Protein AF-A0ABD2NGK0-F1 (afdb_monomer)

Nearest PDB structures (foldseek):
  8rb3-assembly1_A  TM=6.005E-01  e=1.466E-02  Mus musculus
  8uyo-assembly1_1  TM=5.549E-01  e=2.390E-01  Homo sapiens
  8waf-assembly1_A  TM=2.218E-01  e=5.676E+00  Arabidopsis thaliana

pLDDT: mean 81.44, std 18.36, range [30.2, 97.38]

Foldseek 3Di:
DDDDDDPPPDDPPVVVQQVVVVVVLVPDDDPLNVQCVVQVDDHPVSSVVSCCCVPNDPDDLVVLLVCLLPQAADPPGDLVRSLVVSVVSLVSSLVVCVPPPPDPVVSVVVNQVSQVSNCVSSLCRYDPPLNVVCVPPDDPGSVRSVVVVVVVVVVVVVVVVVVVVVVVVVVVVVPPPDPPDPDPPDDDDDDPDDDDD

Sequence (197 aa):
MALILNRSRGTVEGTESKLLLEQVKSKLIGEARDVLINSRCSRWGEIKDVLTNTFGDPRSGEILLHDLTTCYQRHNESYEQNHENIKQKLQVLLEHISIREAYQDIKISKENNYTNLALYAYKSGLLEPYCSHLLNIHFDTLESALMECRKFNNERAHISFMNFLRGQSESTNVKREVIPKPQQLHFRPTPPWRMNN

Structure (mmCIF, N/CA/C/O backbone):
data_AF-A0ABD2NGK0-F1
#
_entry.id   AF-A0ABD2NGK0-F1
#
loop_
_atom_site.group_PDB
_atom_site.id
_atom_site.type_symbol
_atom_site.label_atom_id
_atom_site.label_alt_id
_atom_site.label_comp_id
_atom_site.label_asym_id
_atom_site.label_entity_id
_atom_site.label_seq_id
_atom_site.pdbx_PDB_ins_code
_atom_site.Cartn_x
_atom_site.Cartn_y
_atom_site.Cartn_z
_atom_site.occupancy
_atom_site.B_iso_or_equiv
_atom_site.auth_seq_id
_atom_site.auth_comp_id
_atom_site.auth_asym_id
_atom_site.auth_atom_id
_atom_site.pdbx_PDB_model_num
ATOM 1 N N . MET A 1 1 ? -30.538 42.094 55.611 1.00 43.50 1 MET A N 1
ATOM 2 C CA . MET A 1 1 ? -30.269 42.357 54.183 1.00 43.50 1 MET A CA 1
ATOM 3 C C . MET A 1 1 ? -28.777 42.210 53.925 1.00 43.50 1 MET A C 1
ATOM 5 O O . MET A 1 1 ? -28.024 43.036 54.416 1.00 43.50 1 MET A O 1
ATOM 9 N N . ALA A 1 2 ? -28.372 41.160 53.208 1.00 30.20 2 ALA A N 1
ATOM 10 C CA . ALA A 1 2 ? -27.119 41.047 52.453 1.00 30.20 2 ALA A CA 1
ATOM 11 C C . ALA A 1 2 ? -27.229 39.812 51.533 1.00 30.20 2 ALA A C 1
ATOM 13 O O . ALA A 1 2 ? -27.757 38.781 51.942 1.00 30.20 2 ALA A O 1
ATOM 14 N N . LEU A 1 3 ? -26.803 39.984 50.283 1.00 40.78 3 LEU A N 1
ATOM 15 C CA . LEU A 1 3 ? -26.867 39.071 49.135 1.00 40.78 3 LEU A CA 1
ATOM 16 C C . LEU A 1 3 ? -25.965 37.838 49.283 1.00 40.78 3 LEU A C 1
ATOM 18 O O . LEU A 1 3 ? -24.832 38.020 49.707 1.00 40.78 3 LEU A O 1
ATOM 22 N N . ILE A 1 4 ? -26.371 36.676 48.742 1.00 35.66 4 ILE A N 1
ATOM 23 C CA . ILE A 1 4 ? -25.466 35.793 47.973 1.00 35.66 4 ILE A CA 1
ATOM 24 C C . ILE A 1 4 ? -26.227 35.181 46.783 1.00 35.66 4 ILE A C 1
ATOM 26 O O . ILE A 1 4 ? -27.126 34.357 46.934 1.00 35.66 4 ILE A O 1
ATOM 30 N N . LEU A 1 5 ? -25.827 35.606 45.584 1.00 39.91 5 LEU A N 1
ATOM 31 C CA . LEU A 1 5 ? -26.121 34.991 44.291 1.00 39.91 5 LEU A CA 1
ATOM 32 C C . LEU A 1 5 ? -25.431 33.621 44.207 1.00 39.91 5 LEU A C 1
ATOM 34 O O . LEU A 1 5 ? -24.210 33.578 44.075 1.00 39.91 5 LEU A O 1
ATOM 38 N N . ASN A 1 6 ? -26.182 32.518 44.181 1.00 35.16 6 ASN A N 1
ATOM 39 C CA . ASN A 1 6 ? -25.644 31.246 43.692 1.00 35.16 6 ASN A CA 1
ATOM 40 C C . ASN A 1 6 ? -26.030 31.047 42.227 1.00 35.16 6 ASN A C 1
ATOM 42 O O . ASN A 1 6 ? -27.071 30.506 41.866 1.00 35.16 6 ASN A O 1
ATOM 46 N N . ARG A 1 7 ? -25.122 31.545 41.387 1.00 37.12 7 ARG A N 1
ATOM 47 C CA . ARG A 1 7 ? -24.986 31.274 39.961 1.00 37.12 7 ARG A CA 1
ATOM 48 C C . ARG A 1 7 ? -24.879 29.761 39.751 1.00 37.12 7 ARG A C 1
ATOM 50 O O . ARG A 1 7 ? -23.817 29.183 39.965 1.00 37.12 7 ARG A O 1
ATOM 57 N N . SER A 1 8 ? -25.952 29.128 39.288 1.00 38.03 8 SER A N 1
ATOM 58 C CA . SER A 1 8 ? -25.913 27.776 38.734 1.00 38.03 8 SER A CA 1
ATOM 59 C C . SER A 1 8 ? -25.092 27.792 37.440 1.00 38.03 8 SER A C 1
ATOM 61 O O . SER A 1 8 ? -25.619 27.976 36.344 1.00 38.03 8 SER A O 1
ATOM 63 N N . ARG A 1 9 ? -23.770 27.634 37.560 1.00 38.53 9 ARG A N 1
ATOM 64 C CA . ARG A 1 9 ? -22.908 27.207 36.453 1.00 38.53 9 ARG A CA 1
ATOM 65 C C . ARG A 1 9 ? -23.210 25.732 36.181 1.00 38.53 9 ARG A C 1
ATOM 67 O O . ARG A 1 9 ? -22.507 24.847 36.652 1.00 38.53 9 ARG A O 1
ATOM 74 N N . GLY A 1 10 ? -24.308 25.491 35.467 1.00 43.28 10 GLY A N 1
ATOM 75 C CA . GLY A 1 10 ? -24.553 24.222 34.796 1.00 43.28 10 GLY A CA 1
ATOM 76 C C . GLY A 1 10 ? -23.470 24.011 33.742 1.00 43.28 10 GLY A C 1
ATOM 77 O O . GLY A 1 10 ? -23.146 24.914 32.974 1.00 43.28 10 GLY A O 1
ATOM 78 N N . THR A 1 11 ? -22.871 22.834 33.769 1.00 43.66 11 THR A N 1
ATOM 79 C CA . THR A 1 11 ? -21.813 22.341 32.890 1.00 43.66 11 THR A CA 1
ATOM 80 C C . THR A 1 11 ? -22.305 22.242 31.442 1.00 43.66 11 THR A C 1
ATOM 82 O O . THR A 1 11 ? -22.851 21.228 31.012 1.00 43.66 11 THR A O 1
ATOM 85 N N . VAL A 1 12 ? -22.122 23.316 30.671 1.00 53.41 12 VAL A N 1
ATOM 86 C CA . VAL A 1 12 ? -22.524 23.395 29.252 1.00 53.41 12 VAL A CA 1
ATOM 87 C C . VAL A 1 12 ? -21.820 22.314 28.406 1.00 53.41 12 VAL A C 1
ATOM 89 O O . VAL A 1 12 ? -22.458 21.681 27.568 1.00 53.41 12 VAL A O 1
ATOM 92 N N . GLU A 1 13 ? -20.569 21.973 28.731 1.00 51.56 13 GLU A N 1
ATOM 93 C CA . GLU A 1 13 ? -19.751 20.977 28.007 1.00 51.56 13 GLU A CA 1
ATOM 94 C C . GLU A 1 13 ? -20.316 19.540 28.029 1.00 51.56 13 GLU A C 1
ATOM 96 O O . GLU A 1 13 ? -20.157 18.777 27.071 1.00 51.56 13 GLU A O 1
ATOM 101 N N . GLY A 1 14 ? -21.023 19.152 29.098 1.00 55.56 14 GLY A N 1
ATOM 102 C CA . GLY A 1 14 ? -21.601 17.806 29.218 1.00 55.56 14 GLY A CA 1
ATOM 103 C C . GLY A 1 14 ? -22.861 17.604 28.370 1.00 55.56 14 GLY A C 1
ATOM 104 O O . GLY A 1 14 ? -23.194 16.478 27.997 1.00 55.56 14 GLY A O 1
ATOM 105 N N . THR A 1 15 ? -23.557 18.695 28.046 1.00 59.12 15 THR A N 1
ATOM 106 C CA . THR A 1 15 ? -24.835 18.658 27.321 1.00 59.12 15 THR A CA 1
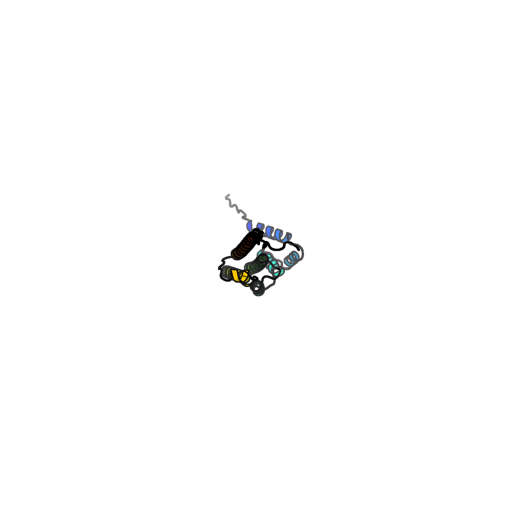ATOM 107 C C . THR A 1 15 ? -24.603 18.608 25.813 1.00 59.12 15 THR A C 1
ATOM 109 O O . THR A 1 15 ? -25.243 17.819 25.118 1.00 59.12 15 THR A O 1
ATOM 112 N N . GLU A 1 16 ? -23.625 19.370 25.316 1.00 59.91 16 GLU A N 1
ATOM 113 C CA . GLU A 1 16 ? -23.213 19.360 23.906 1.00 59.91 16 GLU A CA 1
ATOM 114 C C . GLU A 1 16 ? -22.655 17.997 23.483 1.00 59.91 16 GLU A C 1
ATOM 116 O O . GLU A 1 16 ? -23.068 17.445 22.462 1.00 59.91 16 GLU A O 1
ATOM 121 N N . SER A 1 17 ? -21.813 17.388 24.325 1.00 69.69 17 SER A N 1
ATOM 122 C CA . SER A 1 17 ? -21.262 16.046 24.086 1.00 69.69 17 SER A CA 1
ATOM 123 C C . SER A 1 17 ? -22.353 14.974 23.975 1.00 69.69 17 SER A C 1
ATOM 125 O O . SER A 1 17 ? -22.237 14.034 23.189 1.00 69.69 17 SER A O 1
ATOM 127 N N . LYS A 1 18 ? -23.446 15.122 24.734 1.00 77.56 18 LYS A N 1
ATOM 128 C CA . LYS A 1 18 ? -24.581 14.193 24.710 1.00 77.56 18 LYS A CA 1
ATOM 129 C C . LYS A 1 18 ? -25.471 14.402 23.483 1.00 77.56 18 LYS A C 1
ATOM 131 O O . LYS A 1 18 ? -25.901 13.426 22.878 1.00 77.56 18 LYS A O 1
ATOM 136 N N . LEU A 1 19 ? -25.716 15.654 23.093 1.00 80.38 19 LEU A N 1
ATOM 137 C CA . LEU A 1 19 ? -26.473 15.984 21.881 1.00 80.38 19 LEU A CA 1
ATOM 138 C C . LEU A 1 19 ? -25.762 15.489 20.618 1.00 80.38 19 LEU A C 1
ATOM 140 O O . LEU A 1 19 ? -26.402 14.883 19.762 1.00 80.38 19 LEU A O 1
ATOM 144 N N . LEU A 1 20 ? -24.442 15.679 20.533 1.00 81.25 20 LEU A N 1
ATOM 145 C CA . LEU A 1 20 ? -23.625 15.149 19.439 1.00 81.25 20 LEU A CA 1
ATOM 146 C C . LEU A 1 20 ? -23.698 13.622 19.370 1.00 81.25 20 LEU A C 1
ATOM 148 O O . LEU A 1 20 ? -23.868 13.060 18.291 1.00 81.25 20 LEU A O 1
ATOM 152 N N . LEU A 1 21 ? -23.632 12.941 20.516 1.00 82.25 21 LEU A N 1
ATOM 153 C CA . LEU A 1 21 ? -23.731 11.484 20.566 1.00 82.25 21 LEU A CA 1
ATOM 154 C C . LEU A 1 21 ? -25.080 10.976 20.040 1.00 82.25 21 LEU A C 1
ATOM 156 O O . LEU A 1 21 ? -25.123 10.032 19.253 1.00 82.25 21 LEU A O 1
ATOM 160 N N . GLU A 1 22 ? -26.178 11.610 20.447 1.00 82.69 22 GLU A N 1
ATOM 161 C CA . GLU A 1 22 ? -27.520 11.253 19.980 1.00 82.69 22 GLU A CA 1
ATOM 162 C C . GLU A 1 22 ? -27.713 11.579 18.491 1.00 82.69 22 GLU A C 1
ATOM 164 O O . GLU A 1 22 ? -28.323 10.797 17.760 1.00 82.69 22 GLU A O 1
ATOM 169 N N . GLN A 1 23 ? -27.113 12.665 17.994 1.00 83.75 23 GLN A N 1
ATOM 170 C CA . GLN A 1 23 ? -27.074 12.950 16.559 1.00 83.75 23 GLN A CA 1
ATOM 171 C C . GLN A 1 23 ? -26.320 11.865 15.787 1.00 83.75 23 GLN A C 1
ATOM 173 O O . GLN A 1 23 ? -26.834 11.381 14.780 1.00 83.75 23 GLN A O 1
ATOM 178 N N . VAL A 1 24 ? -25.152 11.429 16.263 1.00 82.38 24 VAL A N 1
ATOM 179 C CA . VAL A 1 24 ? -24.392 10.345 15.624 1.00 82.38 24 VAL A CA 1
ATOM 180 C C . VAL A 1 24 ? -25.198 9.046 15.619 1.00 82.38 24 VAL A C 1
ATOM 182 O O . VAL A 1 24 ? -25.345 8.428 14.567 1.00 82.38 24 VAL A O 1
ATOM 185 N N . LYS A 1 25 ? -25.815 8.674 16.748 1.00 82.69 25 LYS A N 1
ATOM 186 C CA . LYS A 1 25 ? -26.707 7.506 16.825 1.00 82.69 25 LYS A CA 1
ATOM 187 C C . LYS A 1 25 ? -27.876 7.599 15.843 1.00 82.69 25 LYS A C 1
ATOM 189 O O . LYS A 1 25 ? -28.217 6.601 15.219 1.00 82.69 25 LYS A O 1
ATOM 194 N N . SER A 1 26 ? -28.463 8.786 15.666 1.00 84.62 26 SER A N 1
ATOM 195 C CA . SER A 1 26 ? -29.585 8.998 14.738 1.00 84.62 26 SER A CA 1
ATOM 196 C C . SER A 1 26 ? -29.214 8.825 13.260 1.00 84.62 26 SER A C 1
ATOM 198 O O . SER A 1 26 ? -30.093 8.582 12.435 1.00 84.62 26 SER A O 1
ATOM 200 N N . LYS A 1 27 ? -27.924 8.949 12.918 1.00 86.69 27 LYS A N 1
ATOM 201 C CA . LYS A 1 27 ? -27.412 8.753 11.554 1.00 86.69 27 LYS A CA 1
ATOM 202 C C . LYS A 1 27 ? -27.106 7.294 11.232 1.00 86.69 27 LYS A C 1
ATOM 204 O O . LYS A 1 27 ? -26.967 6.962 10.058 1.00 86.69 27 LYS A O 1
ATOM 209 N N . LEU A 1 28 ? -27.007 6.437 12.243 1.00 84.56 28 LEU A N 1
ATOM 210 C CA . LEU A 1 28 ? -26.768 5.014 12.054 1.00 84.56 28 LEU A CA 1
ATOM 211 C C . LEU A 1 28 ? -28.083 4.310 11.721 1.00 84.56 28 LEU A C 1
ATOM 213 O O . LEU A 1 28 ? -29.114 4.526 12.360 1.00 84.56 28 LEU A O 1
ATOM 217 N N . ILE A 1 29 ? -28.040 3.468 10.695 1.00 87.56 29 ILE A N 1
ATOM 218 C CA . ILE A 1 29 ? -29.190 2.739 10.160 1.00 87.56 29 ILE A CA 1
ATOM 219 C C . ILE A 1 29 ? -28.853 1.251 10.030 1.00 87.56 29 ILE A C 1
ATOM 221 O O . ILE A 1 29 ? -27.681 0.886 9.944 1.00 87.56 29 ILE A O 1
ATOM 225 N N . GLY A 1 30 ? -29.882 0.400 10.013 1.00 88.06 30 GLY A N 1
ATOM 226 C CA . GLY A 1 30 ? -29.732 -1.051 9.869 1.00 88.06 30 GLY A CA 1
ATOM 227 C C . GLY A 1 30 ? -28.964 -1.704 11.022 1.00 88.06 30 GLY A C 1
ATOM 228 O O . GLY A 1 30 ? -29.035 -1.251 12.164 1.00 88.06 30 GLY A O 1
ATOM 229 N N . GLU A 1 31 ? -28.194 -2.742 10.698 1.00 86.50 31 GLU A N 1
ATOM 230 C CA . GLU A 1 31 ? -27.483 -3.597 11.659 1.00 86.50 31 GLU A CA 1
ATOM 231 C C . GLU A 1 31 ? -26.552 -2.815 12.602 1.00 86.50 31 GLU A C 1
ATOM 233 O O . GLU A 1 31 ? -26.478 -3.106 13.794 1.00 86.50 31 GLU A O 1
ATOM 238 N N . ALA A 1 32 ? -25.905 -1.752 12.112 1.00 85.38 32 ALA A N 1
ATOM 239 C CA . ALA A 1 32 ? -25.043 -0.906 12.936 1.00 85.38 32 ALA A CA 1
ATOM 240 C C . ALA A 1 32 ? -25.804 -0.203 14.073 1.00 85.38 32 ALA A C 1
ATOM 242 O O . ALA A 1 32 ? -25.267 -0.020 15.167 1.00 85.38 32 ALA A O 1
ATOM 243 N N . ARG A 1 33 ? -27.068 0.172 13.843 1.00 85.75 33 ARG A N 1
ATOM 244 C CA . ARG A 1 33 ? -27.926 0.752 14.883 1.00 85.75 33 ARG A CA 1
ATOM 245 C C . ARG A 1 33 ? -28.343 -0.307 15.899 1.00 85.75 33 ARG A C 1
ATOM 247 O O . ARG A 1 33 ? -28.314 -0.035 17.099 1.00 85.75 33 ARG A O 1
ATOM 254 N N . ASP A 1 34 ? -28.693 -1.497 15.428 1.00 86.88 34 ASP A N 1
ATOM 255 C CA . ASP A 1 34 ? -29.151 -2.597 16.280 1.00 86.88 34 ASP A CA 1
ATOM 256 C C . ASP A 1 34 ? -28.046 -3.062 17.233 1.00 86.88 34 ASP A C 1
ATOM 258 O O . ASP A 1 34 ? -28.275 -3.215 18.436 1.00 86.88 34 ASP A O 1
ATOM 262 N N . VAL A 1 35 ? -26.815 -3.182 16.727 1.00 87.12 35 VAL A N 1
ATOM 263 C CA . VAL A 1 35 ? -25.629 -3.503 17.532 1.00 87.12 35 VAL A CA 1
ATOM 264 C C . VAL A 1 35 ? -25.434 -2.486 18.657 1.00 87.12 35 VAL A C 1
ATOM 266 O O . VAL A 1 35 ? -25.205 -2.883 19.801 1.00 87.12 35 VAL A O 1
ATOM 269 N N . LEU A 1 36 ? -25.582 -1.186 18.381 1.00 85.69 36 LEU A N 1
ATOM 270 C CA . LEU A 1 36 ? -25.423 -0.136 19.395 1.00 85.69 36 LEU A CA 1
ATOM 271 C C . LEU A 1 36 ? -26.543 -0.097 20.437 1.00 85.69 36 LEU A C 1
ATOM 273 O O . LEU A 1 36 ? -26.282 0.189 21.608 1.00 85.69 36 LEU A O 1
ATOM 277 N N . ILE A 1 37 ? -27.783 -0.392 20.039 1.00 83.81 37 ILE A N 1
ATOM 278 C CA . ILE A 1 37 ? -28.911 -0.508 20.973 1.00 83.81 37 ILE A CA 1
ATOM 279 C C . ILE A 1 37 ? -28.662 -1.674 21.939 1.00 83.81 37 ILE A C 1
ATOM 281 O O . ILE A 1 37 ? -28.839 -1.523 23.151 1.00 83.81 37 ILE A O 1
ATOM 285 N N . ASN A 1 38 ? -28.184 -2.807 21.419 1.00 84.00 38 ASN A N 1
ATOM 286 C CA . ASN A 1 38 ? -27.917 -4.008 22.209 1.00 84.00 38 ASN A CA 1
ATOM 287 C C . ASN A 1 38 ? -26.723 -3.849 23.163 1.00 84.00 38 ASN A C 1
ATOM 289 O O . ASN A 1 38 ? -26.755 -4.361 24.281 1.00 84.00 38 ASN A O 1
ATOM 293 N N . SER A 1 39 ? -25.689 -3.113 22.752 1.00 81.75 39 SER A N 1
ATOM 294 C CA . SER A 1 39 ? -24.460 -2.907 23.537 1.00 81.75 39 SER A CA 1
ATOM 295 C C . SER A 1 39 ? -24.551 -1.782 24.579 1.00 81.75 39 SER A C 1
ATOM 297 O O . SER A 1 39 ? -23.652 -1.645 25.405 1.00 81.75 39 SER A O 1
ATOM 299 N N . ARG A 1 40 ? -25.658 -1.020 24.613 1.00 81.06 40 ARG A N 1
ATOM 300 C CA . ARG A 1 40 ? -25.955 0.019 25.627 1.00 81.06 40 ARG A CA 1
ATOM 301 C C . ARG A 1 40 ? -24.840 1.065 25.809 1.00 81.06 40 ARG A C 1
ATOM 303 O O . ARG A 1 40 ? -24.663 1.600 26.903 1.00 81.06 40 ARG A O 1
ATOM 310 N N . CYS A 1 41 ? -24.112 1.391 24.743 1.00 80.56 41 CYS A N 1
ATOM 311 C CA . CYS A 1 41 ? -22.998 2.337 24.796 1.00 80.56 41 CYS A CA 1
ATOM 312 C C . CYS A 1 41 ? -23.459 3.762 25.149 1.00 80.56 41 CYS A C 1
ATOM 314 O O . CYS A 1 41 ? -24.405 4.314 24.566 1.00 80.56 41 CYS A O 1
ATOM 316 N N . SER A 1 42 ? -22.751 4.381 26.093 1.00 78.88 42 SER A N 1
ATOM 317 C CA . SER A 1 42 ? -23.084 5.699 26.655 1.00 78.88 42 SER A CA 1
ATOM 318 C C . SER A 1 42 ? -22.066 6.781 26.300 1.00 78.88 42 SER A C 1
ATOM 320 O O . SER A 1 42 ? -22.365 7.971 26.407 1.00 78.88 42 SER A O 1
ATOM 322 N N . ARG A 1 43 ? -20.876 6.374 25.849 1.00 82.44 43 ARG A N 1
ATOM 323 C CA . ARG A 1 43 ? -19.770 7.261 25.478 1.00 82.44 43 ARG A CA 1
ATOM 324 C C . ARG A 1 43 ? -19.382 7.059 24.023 1.00 82.44 43 ARG A C 1
ATOM 326 O O . ARG A 1 43 ? -19.490 5.959 23.491 1.00 82.44 43 ARG A O 1
ATOM 333 N N . TRP A 1 44 ? -18.869 8.115 23.395 1.00 82.31 44 TRP A N 1
ATOM 334 C CA . TRP A 1 44 ? -18.385 8.035 22.016 1.00 82.31 44 TRP A CA 1
ATOM 335 C C . TRP A 1 44 ? -17.281 6.987 21.838 1.00 82.31 44 TRP A C 1
ATOM 337 O O . TRP A 1 44 ? -17.333 6.231 20.876 1.00 82.31 44 TRP A O 1
ATOM 347 N N . GLY A 1 45 ? -16.335 6.894 22.782 1.00 83.00 45 GLY A N 1
ATOM 348 C CA . GLY A 1 45 ? -15.280 5.874 22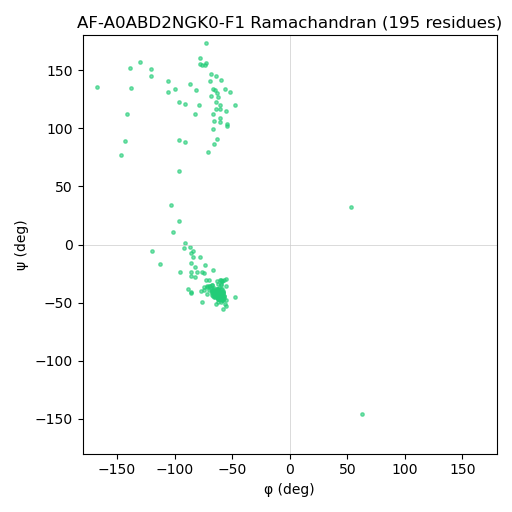.746 1.00 83.00 45 GLY A CA 1
ATOM 349 C C . GLY A 1 45 ? -15.846 4.455 22.662 1.00 83.00 45 GLY A C 1
ATOM 350 O O . GLY A 1 45 ? -15.494 3.717 21.758 1.00 83.00 45 GLY A O 1
ATOM 351 N N . GLU A 1 46 ? -16.830 4.132 23.505 1.00 84.12 46 GLU A N 1
ATOM 352 C CA . GLU A 1 46 ? -17.493 2.819 23.505 1.00 84.12 46 GLU A CA 1
ATOM 353 C C . GLU A 1 46 ? -18.217 2.535 22.183 1.00 84.12 46 GLU A C 1
ATOM 355 O O . GLU A 1 46 ? -18.121 1.436 21.649 1.00 84.12 46 GLU A O 1
ATOM 360 N N . ILE A 1 47 ? -18.923 3.531 21.630 1.00 85.81 47 ILE A N 1
ATOM 361 C CA . ILE A 1 47 ? -19.587 3.403 20.323 1.00 85.81 47 ILE A CA 1
ATOM 362 C C . ILE A 1 47 ? -18.554 3.139 19.229 1.00 85.81 47 ILE A C 1
ATOM 364 O O . ILE A 1 47 ? -18.749 2.250 18.404 1.00 85.81 47 ILE A O 1
ATOM 368 N N . LYS A 1 48 ? -17.457 3.902 19.224 1.00 84.62 48 LYS A N 1
ATOM 369 C CA . LYS A 1 48 ? -16.373 3.748 18.256 1.00 84.62 48 LYS A CA 1
ATOM 370 C C . LYS A 1 48 ? -15.750 2.358 18.360 1.00 84.62 48 LYS A C 1
ATOM 372 O O . LYS A 1 48 ? -15.571 1.713 17.330 1.00 84.62 48 LYS A O 1
ATOM 377 N N . ASP A 1 49 ? -15.470 1.886 19.569 1.00 84.69 49 ASP A N 1
ATOM 378 C CA . ASP A 1 49 ? -14.866 0.576 19.804 1.00 84.69 49 ASP A CA 1
ATOM 379 C C . ASP A 1 49 ? -15.801 -0.550 19.357 1.00 84.69 49 ASP A C 1
ATOM 381 O O . ASP A 1 49 ? -15.373 -1.454 18.646 1.00 84.69 49 ASP A O 1
ATOM 385 N N . VAL A 1 50 ? -17.093 -0.475 19.693 1.00 87.62 50 VAL A N 1
ATOM 386 C CA . VAL A 1 50 ? -18.089 -1.464 19.252 1.00 87.62 50 VAL A CA 1
ATOM 387 C C . VAL A 1 50 ? -18.212 -1.477 17.732 1.00 87.62 50 VAL A C 1
ATOM 389 O O . VAL A 1 50 ? -18.096 -2.538 17.128 1.00 87.62 50 VAL A O 1
ATOM 392 N N . LEU A 1 51 ? -18.377 -0.317 17.092 1.00 87.50 51 LEU A N 1
ATOM 393 C CA . LEU A 1 51 ? -18.486 -0.252 15.633 1.00 87.50 51 LEU A CA 1
ATOM 394 C C . LEU A 1 51 ? -17.221 -0.765 14.944 1.00 87.50 51 LEU A C 1
ATOM 396 O O . LEU A 1 51 ? -17.316 -1.477 13.950 1.00 87.50 51 LEU A O 1
ATOM 400 N N . THR A 1 52 ? -16.045 -0.447 15.480 1.00 86.56 52 THR A N 1
ATOM 401 C CA . THR A 1 52 ? -14.781 -0.897 14.892 1.00 86.56 52 THR A CA 1
ATOM 402 C C . THR A 1 52 ? -14.559 -2.392 15.101 1.00 86.56 52 THR A C 1
ATOM 404 O O . THR A 1 52 ? -14.076 -3.068 14.201 1.00 86.56 52 THR A O 1
ATOM 407 N N . ASN A 1 53 ? -14.955 -2.943 16.247 1.00 84.62 53 ASN A N 1
ATOM 408 C CA . ASN A 1 53 ? -14.843 -4.377 16.506 1.00 84.62 53 ASN A CA 1
ATOM 409 C C . ASN A 1 53 ? -15.866 -5.201 15.713 1.00 84.62 53 ASN A C 1
ATOM 411 O O . ASN A 1 53 ? -15.583 -6.348 15.380 1.00 84.62 53 ASN A O 1
ATOM 415 N N . THR A 1 54 ? -17.044 -4.643 15.421 1.00 86.50 54 THR A N 1
ATOM 416 C CA . THR A 1 54 ? -18.102 -5.347 14.682 1.00 86.50 54 THR A CA 1
ATOM 417 C C . THR A 1 54 ? -17.979 -5.186 13.166 1.00 86.50 54 THR A C 1
ATOM 419 O O . THR A 1 54 ? -18.224 -6.146 12.444 1.00 86.50 54 THR A O 1
ATOM 422 N N . PHE A 1 55 ? -17.595 -4.004 12.677 1.00 87.25 55 PHE A N 1
ATOM 423 C CA . PHE A 1 55 ? -17.582 -3.674 11.242 1.00 87.25 55 PHE A CA 1
ATOM 424 C C . PHE A 1 55 ? -16.199 -3.307 10.690 1.00 87.25 55 PHE A C 1
ATOM 426 O O . PHE A 1 55 ? -16.067 -3.078 9.489 1.00 87.25 55 PHE A O 1
ATOM 433 N N . GLY A 1 56 ? -15.175 -3.204 11.539 1.00 83.88 56 GLY A N 1
ATOM 434 C CA . GLY A 1 56 ? -13.803 -2.981 11.090 1.00 83.88 56 GLY A CA 1
ATOM 435 C C . GLY A 1 56 ? -13.199 -4.223 10.441 1.00 83.88 56 GLY A C 1
ATOM 436 O O . GLY A 1 56 ? -13.781 -5.306 10.460 1.00 83.88 56 GLY A O 1
ATOM 437 N N . ASP A 1 57 ? -12.002 -4.066 9.873 1.00 82.75 57 ASP A N 1
ATOM 438 C CA . ASP A 1 57 ? -11.276 -5.184 9.271 1.00 82.75 57 ASP A CA 1
ATOM 439 C C . ASP A 1 57 ? -10.916 -6.230 10.351 1.00 82.75 57 ASP A C 1
ATOM 441 O O . ASP A 1 57 ? -10.165 -5.916 11.288 1.00 82.75 57 ASP A O 1
ATOM 445 N N . PRO A 1 58 ? -11.449 -7.466 10.261 1.00 84.62 58 PRO A N 1
ATOM 446 C CA . PRO A 1 58 ? -11.200 -8.501 11.258 1.00 84.62 58 PRO A CA 1
ATOM 447 C C . PRO A 1 58 ? -9.825 -9.158 11.091 1.00 84.62 58 PRO A C 1
ATOM 449 O O . PRO A 1 58 ? -9.416 -9.933 11.959 1.00 84.62 58 PRO A O 1
ATOM 452 N N . ARG A 1 59 ? -9.117 -8.902 9.980 1.00 87.94 59 ARG A N 1
ATOM 453 C CA . ARG A 1 59 ? -7.807 -9.503 9.712 1.00 87.94 59 ARG A CA 1
ATOM 454 C C . ARG A 1 59 ? -6.789 -9.050 10.752 1.00 87.94 59 ARG A C 1
ATOM 456 O O . ARG A 1 59 ? -6.808 -7.912 11.216 1.00 87.94 59 ARG A O 1
ATOM 463 N N . SER A 1 60 ? -5.880 -9.957 11.106 1.00 89.75 60 SER A N 1
ATOM 464 C CA . SER A 1 60 ? -4.777 -9.624 12.002 1.00 89.75 60 SER A CA 1
ATOM 465 C C . SER A 1 60 ? -3.748 -8.743 11.288 1.00 89.75 60 SER A C 1
ATOM 467 O O . SER A 1 60 ? -3.615 -8.780 10.060 1.00 89.75 60 SER A O 1
ATOM 469 N N . GLY A 1 61 ? -2.984 -7.972 12.063 1.00 89.50 61 GLY A N 1
ATOM 470 C CA . GLY A 1 61 ? -1.934 -7.112 11.516 1.00 89.50 61 GLY A CA 1
ATOM 471 C C . GLY A 1 61 ? -0.871 -7.897 10.741 1.00 89.50 61 GLY A C 1
ATOM 472 O O . GLY A 1 61 ? -0.338 -7.395 9.759 1.00 89.50 61 GLY A O 1
ATOM 473 N N . GLU A 1 62 ? -0.602 -9.144 11.128 1.00 92.62 62 GLU A N 1
ATOM 474 C CA . GLU A 1 62 ? 0.343 -10.041 10.458 1.00 92.62 62 GLU A CA 1
ATOM 475 C C . GLU A 1 62 ? -0.151 -10.458 9.072 1.00 92.62 62 GLU A C 1
ATOM 477 O O . GLU A 1 62 ? 0.642 -10.499 8.135 1.00 92.62 62 GLU A O 1
ATOM 482 N N . ILE A 1 63 ? -1.453 -10.728 8.922 1.00 94.88 63 ILE A N 1
ATOM 483 C CA . ILE A 1 63 ? -2.057 -11.053 7.622 1.00 94.88 63 ILE A CA 1
ATOM 484 C C . ILE A 1 63 ? -1.991 -9.832 6.705 1.00 94.88 63 ILE A C 1
ATOM 486 O O . ILE A 1 63 ? -1.581 -9.949 5.555 1.00 94.88 63 ILE A O 1
ATOM 490 N N . LEU A 1 64 ? -2.335 -8.651 7.224 1.00 94.75 64 LEU A N 1
ATOM 491 C CA . LEU A 1 64 ? -2.251 -7.399 6.469 1.00 94.75 64 LEU A CA 1
ATOM 492 C C . LEU A 1 64 ? -0.807 -7.074 6.054 1.00 94.75 64 LEU A C 1
ATOM 494 O O . LEU A 1 64 ? -0.563 -6.620 4.937 1.00 94.75 64 LEU A O 1
ATOM 498 N N . LEU A 1 65 ? 0.156 -7.333 6.940 1.00 96.06 65 LEU A N 1
ATOM 499 C CA . LEU A 1 65 ? 1.575 -7.155 6.659 1.00 96.06 65 LEU A CA 1
ATOM 500 C C . LEU A 1 65 ? 2.065 -8.140 5.597 1.00 96.06 65 LEU A C 1
ATOM 502 O O . LEU A 1 65 ? 2.779 -7.741 4.682 1.00 96.06 65 LEU A O 1
ATOM 506 N N . HIS A 1 66 ? 1.670 -9.408 5.698 1.00 96.38 66 HIS A N 1
ATOM 507 C CA . HIS A 1 66 ? 1.971 -10.416 4.688 1.00 96.38 66 HIS A CA 1
ATOM 508 C C . HIS A 1 66 ? 1.390 -10.014 3.326 1.00 96.38 66 HIS A C 1
ATOM 510 O O . HIS A 1 66 ? 2.103 -10.000 2.329 1.00 96.38 66 HIS A O 1
ATOM 516 N N . ASP A 1 67 ? 0.126 -9.585 3.290 1.00 94.75 67 ASP A N 1
ATOM 517 C CA . ASP A 1 67 ? -0.542 -9.098 2.079 1.00 94.75 67 ASP A CA 1
ATOM 518 C C . ASP A 1 67 ? 0.183 -7.915 1.419 1.00 94.75 67 ASP A C 1
ATOM 520 O O . ASP A 1 67 ? 0.065 -7.739 0.200 1.00 94.75 67 ASP A O 1
ATOM 524 N N . LEU A 1 68 ? 0.868 -7.082 2.210 1.00 96.62 68 LEU A N 1
ATOM 525 C CA . LEU A 1 68 ? 1.698 -5.976 1.739 1.00 96.62 68 LEU A CA 1
ATOM 526 C C . LEU A 1 68 ?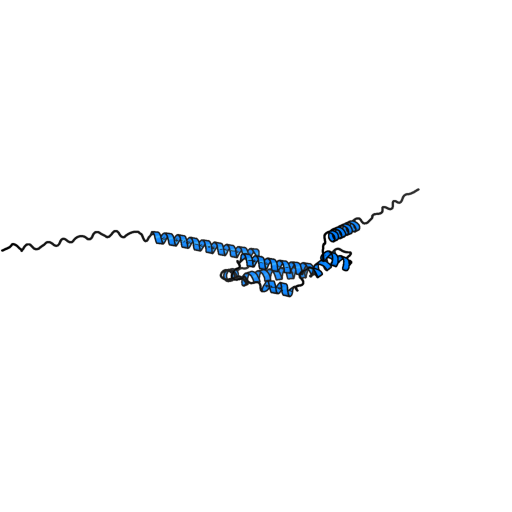 3.037 -6.479 1.186 1.00 96.62 68 LEU A C 1
ATOM 528 O O . LEU A 1 68 ? 3.425 -6.088 0.087 1.00 96.62 68 LEU A O 1
ATOM 532 N N . THR A 1 69 ? 3.745 -7.336 1.925 1.00 96.00 69 THR A N 1
ATOM 533 C CA . THR A 1 69 ? 5.098 -7.781 1.554 1.00 96.00 69 THR A CA 1
ATOM 534 C C . THR A 1 69 ? 5.115 -8.777 0.399 1.00 96.00 69 THR A C 1
ATOM 536 O O . THR A 1 69 ? 6.100 -8.831 -0.332 1.00 96.00 69 THR A O 1
ATOM 539 N N . THR A 1 70 ? 4.025 -9.517 0.182 1.00 94.31 70 THR A N 1
ATOM 540 C CA . THR A 1 70 ? 3.861 -10.430 -0.959 1.00 94.31 70 THR A CA 1
ATOM 541 C C . THR A 1 70 ? 3.092 -9.795 -2.119 1.00 94.31 70 THR A C 1
ATOM 543 O O . THR A 1 70 ? 2.490 -10.502 -2.931 1.00 94.31 70 THR A O 1
ATOM 546 N N . CYS A 1 71 ? 3.029 -8.464 -2.182 1.00 94.00 71 CYS A N 1
ATOM 547 C CA . CYS A 1 71 ? 2.380 -7.759 -3.278 1.00 94.00 71 CYS A CA 1
ATOM 548 C C . CYS A 1 71 ? 3.344 -7.641 -4.467 1.00 94.00 71 CYS A C 1
ATOM 550 O O . CYS A 1 71 ? 4.343 -6.930 -4.398 1.00 94.00 71 CYS A O 1
ATOM 552 N N . TYR A 1 72 ? 3.019 -8.333 -5.558 1.00 95.25 72 TYR A N 1
ATOM 553 C CA . TYR A 1 72 ? 3.789 -8.341 -6.801 1.00 95.25 72 TYR A CA 1
ATOM 554 C C . TYR A 1 72 ? 2.926 -7.834 -7.955 1.00 95.25 72 TYR A C 1
ATOM 556 O O . TYR A 1 72 ? 1.730 -8.136 -8.018 1.00 95.25 72 TYR A O 1
ATOM 564 N N . GLN A 1 73 ? 3.553 -7.127 -8.895 1.00 96.38 73 GLN A N 1
ATOM 565 C CA . GLN A 1 73 ? 2.917 -6.687 -10.129 1.00 96.38 73 GLN A CA 1
ATOM 566 C C . GLN A 1 73 ? 2.475 -7.904 -10.946 1.00 96.38 73 GLN A C 1
ATOM 568 O O . GLN A 1 73 ? 3.271 -8.791 -11.270 1.00 96.38 73 GLN A O 1
ATOM 573 N N . ARG A 1 74 ? 1.199 -7.938 -11.330 1.00 95.00 74 ARG A N 1
ATOM 574 C CA . ARG A 1 74 ? 0.673 -8.979 -12.224 1.00 95.00 74 ARG A CA 1
ATOM 575 C C . ARG A 1 74 ? 1.103 -8.715 -13.669 1.00 95.00 74 ARG A C 1
ATOM 577 O O . ARG A 1 74 ? 1.278 -7.574 -14.077 1.00 95.00 74 ARG A O 1
ATOM 584 N N . HIS A 1 75 ? 1.181 -9.759 -14.496 1.00 91.81 75 HIS A N 1
ATOM 585 C CA . HIS A 1 75 ? 1.594 -9.624 -15.905 1.00 91.81 75 HIS A CA 1
ATOM 586 C C . HIS A 1 75 ? 0.768 -8.630 -16.738 1.00 91.81 75 HIS A C 1
ATOM 588 O O . HIS A 1 75 ? 1.305 -8.026 -17.660 1.00 91.81 75 HIS A O 1
ATOM 594 N N . ASN A 1 76 ? -0.510 -8.438 -16.406 1.00 93.81 76 ASN A N 1
ATOM 595 C CA . ASN A 1 76 ? -1.413 -7.524 -17.118 1.00 93.81 76 ASN A CA 1
ATOM 596 C C . ASN A 1 76 ? -1.618 -6.188 -16.386 1.00 93.81 76 ASN A C 1
ATOM 598 O O . ASN A 1 76 ? -2.532 -5.437 -16.716 1.00 93.81 76 ASN A O 1
ATOM 602 N N . GLU A 1 77 ? -0.818 -5.923 -15.359 1.00 94.69 77 GLU A N 1
ATOM 603 C CA . GLU A 1 77 ? -0.913 -4.739 -14.515 1.00 94.69 77 GLU A CA 1
ATOM 604 C C . GLU A 1 77 ? 0.228 -3.779 -14.855 1.00 94.69 77 GLU A C 1
ATOM 606 O O . GLU A 1 77 ? 1.354 -4.210 -15.103 1.00 94.69 77 GLU A O 1
ATOM 611 N N . SER A 1 78 ? -0.036 -2.473 -14.884 1.00 95.94 78 SER A N 1
ATOM 612 C CA . SER A 1 78 ? 1.022 -1.469 -15.035 1.00 95.94 78 SER A CA 1
ATOM 613 C C . SER A 1 78 ? 1.765 -1.242 -13.714 1.00 95.94 78 SER A C 1
ATOM 615 O O . SER A 1 78 ? 1.242 -1.508 -12.632 1.00 95.94 78 SER A O 1
ATOM 617 N N . TYR A 1 79 ? 2.976 -0.681 -13.777 1.00 95.69 79 TYR A N 1
ATOM 618 C CA . TYR A 1 79 ? 3.705 -0.303 -12.559 1.00 95.69 79 TYR A CA 1
ATOM 619 C C . TYR A 1 79 ? 2.917 0.716 -11.712 1.00 95.69 79 TYR A C 1
ATOM 621 O O . TYR A 1 79 ? 2.987 0.690 -10.488 1.00 95.69 79 TYR A O 1
ATOM 629 N N . GLU A 1 80 ? 2.110 1.571 -12.350 1.00 96.75 80 GLU A N 1
ATOM 630 C CA . GLU A 1 80 ? 1.255 2.561 -11.680 1.00 96.75 80 GLU A CA 1
ATOM 631 C C . GLU A 1 80 ? 0.089 1.903 -10.937 1.00 96.75 80 GLU A C 1
ATOM 633 O O . GLU A 1 80 ? -0.245 2.300 -9.827 1.00 96.75 80 GLU A O 1
ATOM 638 N N . GLN A 1 81 ? -0.512 0.866 -11.521 1.00 96.88 81 GLN A N 1
ATOM 639 C CA . GLN A 1 81 ? -1.577 0.106 -10.865 1.00 96.88 81 GLN A CA 1
ATOM 640 C C . GLN A 1 81 ? -1.041 -0.674 -9.660 1.00 96.88 81 GLN A C 1
ATOM 642 O O . GLN A 1 81 ? -1.637 -0.614 -8.584 1.00 96.88 81 GLN A O 1
ATOM 647 N N . ASN A 1 82 ? 0.125 -1.314 -9.804 1.00 96.75 82 ASN A N 1
ATOM 648 C CA . ASN A 1 82 ? 0.778 -1.996 -8.687 1.00 96.75 82 ASN A CA 1
ATOM 649 C C . ASN A 1 82 ? 1.152 -1.013 -7.561 1.00 96.75 82 ASN A C 1
ATOM 651 O O . ASN A 1 82 ? 0.978 -1.326 -6.384 1.00 96.75 82 ASN A O 1
ATOM 655 N N . HIS A 1 83 ? 1.612 0.195 -7.909 1.00 97.38 83 HIS A N 1
ATOM 656 C CA . HIS A 1 83 ? 1.856 1.269 -6.942 1.00 97.38 83 HIS A CA 1
ATOM 657 C C . HIS A 1 83 ? 0.599 1.593 -6.123 1.00 97.38 83 HIS A C 1
ATOM 659 O O . HIS A 1 83 ? 0.651 1.592 -4.893 1.00 97.38 83 HIS A O 1
ATOM 665 N N . GLU A 1 84 ? -0.537 1.830 -6.785 1.00 97.31 84 GLU A N 1
ATOM 666 C CA . GLU A 1 84 ? -1.797 2.131 -6.094 1.00 97.31 84 GLU A CA 1
ATOM 667 C C . GLU A 1 84 ? -2.270 0.971 -5.212 1.00 97.31 84 GLU A C 1
ATOM 669 O O . GLU A 1 84 ? -2.732 1.194 -4.095 1.00 97.31 84 GLU A O 1
ATOM 674 N N . ASN A 1 85 ? -2.101 -0.272 -5.663 1.00 96.56 85 ASN A N 1
ATOM 675 C CA . ASN A 1 85 ? -2.433 -1.459 -4.876 1.00 96.56 85 ASN A CA 1
ATOM 676 C C . ASN A 1 85 ? -1.593 -1.542 -3.585 1.00 96.56 85 ASN A C 1
ATOM 678 O O . ASN A 1 85 ? -2.133 -1.718 -2.490 1.00 96.56 85 ASN A O 1
ATOM 682 N N . ILE A 1 86 ? -0.276 -1.339 -3.686 1.00 97.25 86 ILE A N 1
ATOM 683 C CA . ILE A 1 86 ? 0.621 -1.301 -2.521 1.00 97.25 86 ILE A CA 1
ATOM 684 C C . ILE A 1 86 ? 0.256 -0.144 -1.588 1.00 97.25 86 ILE A C 1
ATOM 686 O O . ILE A 1 86 ? 0.196 -0.334 -0.372 1.00 97.25 86 ILE A O 1
ATOM 690 N N . LYS A 1 87 ? -0.052 1.033 -2.139 1.00 96.81 87 LYS A N 1
ATOM 691 C CA . LYS A 1 87 ? -0.475 2.205 -1.366 1.00 96.81 87 LYS A CA 1
ATOM 692 C C . LYS A 1 87 ? -1.761 1.947 -0.581 1.00 96.81 87 LYS A C 1
ATOM 694 O O . LYS A 1 87 ? -1.823 2.270 0.603 1.00 96.81 87 LYS A O 1
ATOM 699 N N . GLN A 1 88 ? -2.757 1.318 -1.202 1.00 96.69 88 GLN A N 1
ATOM 700 C CA . GLN A 1 88 ? -4.006 0.937 -0.535 1.00 96.69 88 GLN A CA 1
ATOM 701 C C . GLN A 1 88 ? -3.761 -0.065 0.599 1.00 96.69 88 GLN A C 1
ATOM 703 O O . GLN A 1 88 ? -4.275 0.111 1.701 1.00 96.69 88 GLN A O 1
ATOM 708 N N . LYS A 1 89 ? -2.934 -1.092 0.367 1.00 96.19 89 LYS A N 1
ATOM 709 C CA . LYS A 1 89 ? -2.566 -2.076 1.400 1.00 96.19 89 LYS A CA 1
ATOM 710 C C . LYS A 1 89 ? -1.832 -1.432 2.573 1.00 96.19 89 LYS A C 1
ATOM 712 O O . LYS A 1 89 ? -2.152 -1.723 3.725 1.00 96.19 89 LYS A O 1
ATOM 717 N N . LEU A 1 90 ? -0.885 -0.536 2.287 1.00 96.75 90 LEU A N 1
ATOM 718 C CA . LEU A 1 90 ? -0.187 0.235 3.310 1.00 96.75 90 LEU A CA 1
ATOM 719 C C . LEU A 1 90 ? -1.181 1.071 4.121 1.00 96.75 90 LEU A C 1
ATOM 721 O O . LEU A 1 90 ? -1.142 1.024 5.345 1.00 96.75 90 LEU A O 1
ATOM 725 N N . GLN A 1 91 ? -2.108 1.776 3.468 1.00 95.75 91 GLN A N 1
ATOM 726 C CA . GLN A 1 91 ? -3.115 2.582 4.156 1.00 95.75 91 GLN A CA 1
ATOM 727 C C . GLN A 1 91 ? -3.962 1.746 5.125 1.00 95.75 91 GLN A C 1
ATOM 729 O O . GLN A 1 91 ? -4.092 2.124 6.287 1.00 95.75 91 GLN A O 1
ATOM 734 N N . VAL A 1 92 ? -4.470 0.589 4.688 1.00 94.25 92 VAL A N 1
ATOM 735 C CA . VAL A 1 92 ? -5.242 -0.321 5.555 1.00 94.25 92 VAL A CA 1
ATOM 736 C C . VAL A 1 92 ? -4.420 -0.752 6.774 1.00 94.25 92 VAL A C 1
ATOM 738 O O . VAL A 1 92 ? -4.923 -0.779 7.897 1.00 94.25 92 VAL A O 1
ATOM 741 N N . LEU A 1 93 ? -3.135 -1.051 6.580 1.00 94.25 93 LEU A N 1
ATOM 742 C CA . LEU A 1 93 ? -2.237 -1.452 7.660 1.00 94.25 93 LEU A CA 1
ATOM 743 C C . LEU A 1 93 ? -1.968 -0.301 8.650 1.00 94.25 93 LEU A C 1
ATOM 745 O O . LEU A 1 93 ? -1.967 -0.519 9.863 1.00 94.25 93 LEU A O 1
ATOM 749 N N . LEU A 1 94 ? -1.785 0.926 8.155 1.00 94.31 94 LEU A N 1
ATOM 750 C CA . LEU A 1 94 ? -1.606 2.123 8.985 1.00 94.31 94 LEU A CA 1
ATOM 751 C C . LEU A 1 94 ? -2.877 2.452 9.781 1.00 94.31 94 LEU A C 1
ATOM 753 O O . LEU A 1 94 ? -2.802 2.743 10.976 1.00 94.31 94 LEU A O 1
ATOM 757 N N . GLU A 1 95 ? -4.051 2.346 9.158 1.00 91.94 95 GLU A N 1
ATOM 758 C CA . GLU A 1 95 ? -5.346 2.501 9.830 1.00 91.94 95 GLU A CA 1
ATOM 759 C C . GLU A 1 95 ? -5.518 1.455 10.939 1.00 91.94 95 GLU A C 1
ATOM 761 O O . GLU A 1 95 ? -5.889 1.796 12.065 1.00 91.94 95 GLU A O 1
ATOM 766 N N . HIS A 1 96 ? -5.154 0.202 10.661 1.00 91.19 96 HIS A N 1
ATOM 767 C CA . HIS A 1 96 ? -5.198 -0.884 11.635 1.00 91.19 96 HIS A CA 1
ATOM 768 C C . HIS A 1 96 ? -4.312 -0.608 12.864 1.00 91.19 96 HIS A C 1
ATOM 770 O O . HIS A 1 96 ? -4.768 -0.778 13.998 1.00 91.19 96 HIS A O 1
ATOM 776 N N . ILE A 1 97 ? -3.070 -0.138 12.680 1.00 92.38 97 ILE A N 1
ATOM 777 C CA . ILE A 1 97 ? -2.215 0.282 13.809 1.00 92.38 97 ILE A CA 1
ATOM 778 C C . ILE A 1 97 ? -2.847 1.460 14.545 1.00 92.38 97 ILE A C 1
ATOM 780 O O . ILE A 1 97 ? -2.883 1.470 15.771 1.00 92.38 97 ILE A O 1
ATOM 784 N N . SER A 1 98 ? -3.346 2.452 13.805 1.00 89.75 98 SER A N 1
ATOM 785 C CA . SER A 1 98 ? -3.890 3.686 14.369 1.00 89.75 98 SER A CA 1
ATOM 786 C C . SER A 1 98 ? -5.051 3.439 15.328 1.00 89.75 98 SER A C 1
ATOM 788 O O . SER A 1 98 ? -5.228 4.196 16.283 1.00 89.75 98 SER A O 1
ATOM 790 N N . ILE A 1 99 ? -5.823 2.383 15.078 1.00 86.75 99 ILE A N 1
ATOM 791 C CA . ILE A 1 99 ? -6.963 1.985 15.898 1.00 86.75 99 ILE A CA 1
ATOM 792 C C . ILE A 1 99 ? -6.537 1.104 17.078 1.00 86.75 99 ILE A C 1
ATOM 794 O O . ILE A 1 99 ? -7.078 1.262 18.170 1.00 86.75 99 ILE A O 1
ATOM 798 N N . ARG A 1 100 ? -5.613 0.156 16.870 1.00 84.88 100 ARG A N 1
ATOM 799 C CA . ARG A 1 100 ? -5.313 -0.894 17.861 1.00 84.88 100 ARG A CA 1
ATOM 800 C C . ARG A 1 100 ? -4.133 -0.589 18.781 1.00 84.88 100 ARG A C 1
ATOM 802 O O . ARG A 1 100 ? -4.053 -1.174 19.857 1.00 84.88 100 ARG A O 1
ATOM 809 N N . GLU A 1 101 ? -3.207 0.270 18.367 1.00 88.25 101 GLU A N 1
ATOM 810 C CA . GLU A 1 101 ? -2.005 0.578 19.140 1.00 88.25 101 GLU A CA 1
ATOM 811 C C . GLU A 1 101 ? -2.242 1.781 20.059 1.00 88.25 101 GLU A C 1
ATOM 813 O O . GLU A 1 101 ? -2.548 2.881 19.601 1.00 88.25 101 GLU A O 1
ATOM 818 N N . ALA A 1 102 ? -2.080 1.575 21.368 1.00 85.81 102 ALA A N 1
ATOM 819 C CA . ALA A 1 102 ? -2.301 2.622 22.365 1.00 85.81 102 ALA A CA 1
ATOM 820 C C . ALA A 1 102 ? -1.092 3.560 22.526 1.00 85.81 102 ALA A C 1
ATOM 822 O O . ALA A 1 102 ? -1.254 4.723 22.900 1.00 85.81 102 ALA A O 1
ATOM 823 N N . TYR A 1 103 ? 0.121 3.063 22.263 1.00 91.19 103 TYR A N 1
ATOM 824 C CA . TYR A 1 103 ? 1.362 3.796 22.501 1.00 91.19 103 TYR A CA 1
ATOM 825 C C . TYR A 1 103 ? 1.863 4.490 21.233 1.00 91.19 103 TYR A C 1
ATOM 827 O O . TYR A 1 103 ? 2.165 3.845 20.226 1.00 91.19 103 TYR A O 1
ATOM 835 N N . GLN A 1 104 ? 2.024 5.812 21.311 1.00 91.94 104 GLN A N 1
ATOM 836 C CA . GLN A 1 104 ? 2.411 6.638 20.166 1.00 91.94 104 GLN A CA 1
ATOM 837 C C . GLN A 1 104 ? 3.801 6.286 19.611 1.00 91.94 104 GLN A C 1
ATOM 839 O O . GLN A 1 104 ? 3.977 6.250 18.396 1.00 91.94 104 GLN A O 1
ATOM 844 N N . ASP A 1 105 ? 4.770 5.967 20.469 1.00 93.06 105 ASP A N 1
ATOM 845 C CA . ASP A 1 105 ? 6.131 5.629 20.028 1.00 93.06 105 ASP A CA 1
ATOM 846 C C . ASP A 1 105 ? 6.165 4.313 19.236 1.00 93.06 105 ASP A C 1
ATOM 848 O O . ASP A 1 105 ? 6.831 4.207 18.203 1.00 93.06 105 ASP A O 1
ATOM 852 N N . ILE A 1 106 ? 5.389 3.317 19.682 1.00 92.56 106 ILE A N 1
ATOM 853 C CA . ILE A 1 106 ? 5.244 2.031 18.988 1.00 92.56 106 ILE A CA 1
ATOM 854 C C . ILE A 1 106 ? 4.553 2.245 17.642 1.00 92.56 106 ILE A C 1
ATOM 856 O O . ILE A 1 106 ? 4.977 1.675 16.636 1.00 92.56 106 ILE A O 1
ATOM 860 N N . LYS A 1 107 ? 3.524 3.097 17.611 1.00 93.44 107 LYS A N 1
ATOM 861 C CA . LYS A 1 107 ? 2.822 3.470 16.385 1.00 93.44 107 LYS A CA 1
ATOM 862 C C . LYS A 1 107 ? 3.780 4.086 15.366 1.00 93.44 107 LYS A C 1
ATOM 864 O O . LYS A 1 107 ? 3.922 3.522 14.289 1.00 93.44 107 LYS A O 1
ATOM 869 N N . ILE A 1 108 ? 4.517 5.137 15.732 1.00 94.06 108 ILE A N 1
ATOM 870 C CA . ILE A 1 108 ? 5.491 5.796 14.840 1.00 94.06 108 ILE A CA 1
ATOM 871 C C . ILE A 1 108 ? 6.537 4.796 14.327 1.00 94.06 108 ILE A C 1
ATOM 873 O O . ILE A 1 108 ? 6.858 4.766 13.139 1.00 94.06 108 ILE A O 1
ATOM 877 N N . SER A 1 109 ? 7.061 3.940 15.210 1.00 94.88 109 SER A N 1
ATOM 878 C CA . SER A 1 109 ? 8.044 2.922 14.827 1.00 94.88 109 SER A CA 1
ATOM 879 C C . SER A 1 109 ? 7.486 1.932 13.795 1.00 94.88 109 SER A C 1
ATOM 881 O O . SER A 1 109 ? 8.141 1.659 12.784 1.00 94.88 109 SER A O 1
ATOM 883 N N . LYS A 1 110 ? 6.262 1.428 14.006 1.00 94.75 110 LYS A N 1
ATOM 884 C CA . LYS A 1 110 ? 5.596 0.510 13.071 1.00 94.75 110 LYS A CA 1
ATOM 885 C C . LYS A 1 110 ? 5.233 1.192 11.751 1.00 94.75 110 LYS A C 1
ATOM 887 O O . LYS A 1 110 ? 5.462 0.597 10.704 1.00 94.75 110 LYS A O 1
ATOM 892 N N . GLU A 1 111 ? 4.727 2.424 11.786 1.00 94.94 111 GLU A N 1
ATOM 893 C CA . GLU A 1 111 ? 4.394 3.210 10.588 1.00 94.94 111 GLU A CA 1
ATOM 894 C C . GLU A 1 111 ? 5.622 3.382 9.680 1.00 94.94 111 GLU A C 1
ATOM 896 O O . GLU A 1 111 ? 5.556 3.102 8.479 1.00 94.94 111 GLU A O 1
ATOM 901 N N . ASN A 1 112 ? 6.773 3.737 10.260 1.00 95.06 112 ASN A N 1
ATOM 902 C CA . ASN A 1 112 ? 8.034 3.845 9.524 1.00 95.06 112 ASN A CA 1
ATOM 903 C C . ASN A 1 112 ? 8.471 2.498 8.934 1.00 95.06 112 ASN A C 1
ATOM 905 O O . ASN A 1 112 ? 8.849 2.419 7.765 1.00 95.06 112 ASN A O 1
ATOM 909 N N . ASN A 1 113 ? 8.396 1.421 9.721 1.00 95.44 113 ASN A N 1
ATOM 910 C CA . ASN A 1 113 ? 8.764 0.086 9.252 1.00 95.44 113 ASN A CA 1
ATOM 911 C C . ASN A 1 113 ? 7.884 -0.367 8.074 1.00 95.44 113 ASN A C 1
ATOM 913 O O . ASN A 1 113 ? 8.388 -0.809 7.046 1.00 95.44 113 ASN A O 1
ATOM 917 N N . TYR A 1 114 ? 6.568 -0.201 8.179 1.00 96.31 114 TYR A N 1
ATOM 918 C CA . TYR A 1 114 ? 5.639 -0.597 7.122 1.00 96.31 114 TYR A CA 1
ATOM 919 C C . TYR A 1 114 ? 5.784 0.246 5.861 1.00 96.31 114 TYR A C 1
ATOM 921 O O . TYR A 1 114 ? 5.693 -0.295 4.762 1.00 96.31 114 TYR A O 1
ATOM 929 N N . THR A 1 115 ? 6.096 1.533 6.003 1.00 96.12 115 THR A N 1
ATOM 930 C CA . THR A 1 115 ? 6.421 2.397 4.861 1.00 96.12 115 THR A CA 1
ATOM 931 C C . THR A 1 115 ? 7.672 1.895 4.130 1.00 96.12 115 THR A C 1
ATOM 933 O O . THR A 1 115 ? 7.666 1.768 2.905 1.00 96.12 115 THR A O 1
ATOM 936 N N . ASN A 1 116 ? 8.713 1.503 4.871 1.00 95.44 116 ASN A N 1
ATOM 937 C CA . ASN A 1 116 ? 9.930 0.920 4.297 1.00 95.44 116 ASN A CA 1
ATOM 938 C C . ASN A 1 116 ? 9.670 -0.433 3.616 1.00 95.44 116 ASN A C 1
ATOM 940 O O . ASN A 1 116 ? 10.209 -0.709 2.543 1.00 95.44 116 ASN A O 1
ATOM 944 N N . LEU A 1 117 ? 8.827 -1.278 4.213 1.00 96.31 117 LEU A N 1
ATOM 945 C CA . LEU A 1 117 ? 8.449 -2.563 3.624 1.00 96.31 117 LEU A CA 1
ATOM 946 C C . LEU A 1 117 ? 7.597 -2.392 2.364 1.00 96.31 117 LEU A C 1
ATOM 948 O O . LEU A 1 117 ? 7.816 -3.117 1.399 1.00 96.31 117 LEU A O 1
ATOM 952 N N . ALA A 1 118 ? 6.684 -1.419 2.331 1.00 97.06 118 ALA A N 1
ATOM 953 C CA . ALA A 1 118 ? 5.907 -1.088 1.137 1.00 97.06 118 ALA A CA 1
ATOM 954 C C . ALA A 1 118 ? 6.816 -0.644 -0.018 1.00 97.06 118 ALA A C 1
ATOM 956 O O . ALA A 1 118 ? 6.661 -1.101 -1.150 1.00 97.06 118 ALA A O 1
ATOM 957 N N . LEU A 1 119 ? 7.811 0.194 0.282 1.00 96.00 119 LEU A N 1
ATOM 958 C CA . LEU A 1 119 ? 8.848 0.597 -0.667 1.00 96.00 119 LEU A CA 1
ATOM 959 C C . LEU A 1 119 ? 9.626 -0.602 -1.215 1.00 96.00 119 LEU A C 1
ATOM 961 O O . LEU A 1 119 ? 9.815 -0.725 -2.427 1.00 96.00 119 LEU A O 1
ATOM 965 N N . TYR A 1 120 ? 10.062 -1.501 -0.334 1.00 94.88 120 TYR A N 1
ATOM 966 C CA . TYR A 1 120 ? 10.780 -2.707 -0.734 1.00 94.88 120 TYR A CA 1
ATOM 967 C C . TYR A 1 120 ? 9.915 -3.637 -1.595 1.00 94.88 120 TYR A C 1
ATOM 969 O O . TYR A 1 120 ? 10.378 -4.113 -2.637 1.00 94.88 120 TYR A O 1
ATOM 977 N N . ALA A 1 121 ? 8.660 -3.857 -1.196 1.00 95.62 121 ALA A N 1
ATOM 978 C CA . ALA A 1 121 ? 7.692 -4.655 -1.940 1.00 95.62 121 ALA A CA 1
ATOM 979 C C . ALA A 1 121 ? 7.450 -4.073 -3.338 1.00 95.62 121 ALA A C 1
ATOM 981 O O . ALA A 1 121 ? 7.466 -4.809 -4.317 1.00 95.62 121 ALA A O 1
ATOM 982 N N . TYR A 1 122 ? 7.336 -2.747 -3.464 1.00 96.38 122 TYR A N 1
ATOM 983 C CA . TYR A 1 122 ? 7.204 -2.107 -4.770 1.00 96.38 122 TYR A CA 1
ATOM 984 C C . TYR A 1 122 ? 8.452 -2.308 -5.631 1.00 96.38 122 TYR A C 1
ATOM 986 O O . TYR A 1 122 ? 8.349 -2.793 -6.751 1.00 96.38 122 TYR A O 1
ATOM 994 N N . LYS A 1 123 ? 9.650 -2.015 -5.113 1.00 94.75 123 LYS A N 1
ATOM 995 C CA . LYS A 1 123 ? 10.897 -2.148 -5.885 1.00 94.75 123 LYS A CA 1
ATOM 996 C C . LYS A 1 123 ? 11.140 -3.573 -6.380 1.00 94.75 123 LYS A C 1
ATOM 998 O O . LYS A 1 123 ? 11.458 -3.768 -7.548 1.00 94.75 123 LYS A O 1
ATOM 1003 N N . SER A 1 124 ? 11.034 -4.544 -5.474 1.00 93.44 124 SER A N 1
ATOM 1004 C CA . SER A 1 124 ? 11.330 -5.952 -5.762 1.00 93.44 124 SER A CA 1
ATOM 1005 C C . SER A 1 124 ? 10.183 -6.666 -6.470 1.00 93.44 124 SER A C 1
ATOM 1007 O O . SER A 1 124 ? 10.418 -7.659 -7.156 1.00 93.44 124 SER A O 1
ATOM 1009 N N . GLY A 1 125 ? 8.955 -6.166 -6.317 1.00 93.75 125 GLY A N 1
ATOM 1010 C CA . GLY A 1 125 ? 7.759 -6.797 -6.852 1.00 93.75 125 GLY A CA 1
ATOM 1011 C C . GLY A 1 125 ? 7.338 -6.331 -8.238 1.00 93.75 125 GLY A C 1
ATOM 1012 O O . GLY A 1 125 ? 6.372 -6.867 -8.779 1.00 93.75 125 GLY A O 1
ATOM 1013 N N . LEU A 1 126 ? 8.032 -5.357 -8.826 1.00 96.25 126 LEU A N 1
ATOM 1014 C CA . LEU A 1 126 ? 7.810 -4.950 -10.211 1.00 96.25 126 LEU A CA 1
ATOM 1015 C C . LEU A 1 126 ? 8.367 -5.976 -11.203 1.00 96.25 126 LEU A C 1
ATOM 1017 O O . LEU A 1 126 ? 9.321 -6.702 -10.931 1.00 96.25 126 LEU A O 1
ATOM 1021 N N . LEU A 1 127 ? 7.788 -5.999 -12.399 1.00 95.75 127 LEU A N 1
ATOM 1022 C CA . LEU A 1 127 ? 8.300 -6.787 -13.512 1.00 95.75 127 LEU A CA 1
ATOM 1023 C C . LEU A 1 127 ? 9.512 -6.106 -14.158 1.00 95.75 127 LEU A C 1
ATOM 1025 O O . LEU A 1 127 ? 9.680 -4.882 -14.114 1.00 95.75 127 LEU A O 1
ATOM 1029 N N . GLU A 1 128 ? 10.351 -6.906 -14.811 1.00 92.81 128 GLU A N 1
ATOM 1030 C CA . GLU A 1 128 ? 11.400 -6.379 -15.680 1.00 92.81 128 GLU A CA 1
ATOM 1031 C C . GLU A 1 128 ? 10.788 -5.542 -16.810 1.00 92.81 128 GLU A C 1
ATOM 1033 O O . GLU A 1 128 ? 9.736 -5.903 -17.348 1.00 92.81 128 GLU A O 1
ATOM 1038 N N . PRO A 1 129 ? 11.413 -4.421 -17.204 1.00 92.62 129 PRO A N 1
ATOM 1039 C CA . PRO A 1 129 ? 12.756 -3.926 -16.848 1.00 92.62 129 PRO A CA 1
ATOM 1040 C C . PRO A 1 129 ? 12.844 -3.091 -15.549 1.00 92.62 129 PRO A C 1
ATOM 1042 O O . PRO A 1 129 ? 13.911 -2.572 -15.215 1.00 92.62 129 PRO A O 1
ATOM 1045 N N . TYR A 1 130 ? 11.718 -2.835 -14.876 1.00 94.19 130 TYR A N 1
ATOM 1046 C CA . TYR A 1 130 ? 11.644 -1.808 -13.833 1.00 94.19 130 TYR A CA 1
ATOM 1047 C C . TYR A 1 130 ? 12.328 -2.245 -12.535 1.00 94.19 130 TYR A C 1
ATOM 1049 O O . TYR A 1 130 ? 13.029 -1.444 -11.922 1.00 94.19 130 TYR A O 1
ATOM 1057 N N . CYS A 1 131 ? 12.181 -3.516 -12.148 1.00 93.06 131 CYS A N 1
ATOM 1058 C CA . CYS A 1 131 ? 12.819 -4.068 -10.949 1.00 93.06 131 CYS A CA 1
ATOM 1059 C C . CYS A 1 131 ? 14.341 -3.870 -10.969 1.00 93.06 131 CYS A C 1
ATOM 1061 O O . CYS A 1 131 ? 14.901 -3.240 -10.067 1.00 93.06 131 CYS A O 1
ATOM 1063 N N . SER A 1 132 ? 15.001 -4.303 -12.049 1.00 92.31 132 SER A N 1
ATOM 1064 C CA . SER A 1 132 ? 16.446 -4.121 -12.229 1.00 92.31 132 SER A CA 1
ATOM 1065 C C . SER A 1 132 ? 16.884 -2.656 -12.200 1.00 92.31 132 SER A C 1
ATOM 1067 O O . SER A 1 132 ? 17.929 -2.338 -11.632 1.00 92.31 132 SER A O 1
ATOM 1069 N N . HIS A 1 133 ? 16.091 -1.749 -12.777 1.00 92.38 133 HIS A N 1
ATOM 1070 C CA . HIS A 1 133 ? 16.405 -0.320 -12.771 1.00 92.38 133 HIS A CA 1
ATOM 1071 C C . HIS A 1 133 ? 16.358 0.285 -11.357 1.00 92.38 133 HIS A C 1
ATOM 1073 O O . HIS A 1 133 ? 17.236 1.061 -10.984 1.00 92.38 133 HIS A O 1
ATOM 1079 N N . LEU A 1 134 ? 15.363 -0.093 -10.552 1.00 92.62 134 LEU A N 1
ATOM 1080 C CA . LEU A 1 134 ? 15.123 0.504 -9.236 1.00 92.62 134 LEU A CA 1
ATOM 1081 C C . LEU A 1 134 ? 15.943 -0.127 -8.108 1.00 92.62 134 LEU A C 1
ATOM 1083 O O . LEU A 1 134 ? 16.148 0.525 -7.084 1.00 92.62 134 LEU A O 1
ATOM 1087 N N . LEU A 1 135 ? 16.392 -1.379 -8.251 1.00 87.06 135 LEU A N 1
ATOM 1088 C CA . LEU A 1 135 ? 17.069 -2.150 -7.196 1.00 87.06 135 LEU A CA 1
ATOM 1089 C C . LEU A 1 135 ? 18.182 -1.353 -6.496 1.00 87.06 135 LEU A C 1
ATOM 1091 O O . LEU A 1 135 ? 18.201 -1.280 -5.264 1.00 87.06 135 LEU A O 1
ATOM 1095 N N . ASN A 1 136 ? 19.018 -0.668 -7.279 1.00 84.75 136 ASN A N 1
ATOM 1096 C CA . ASN A 1 136 ? 20.195 0.064 -6.798 1.00 84.75 136 ASN A CA 1
ATOM 1097 C C . ASN A 1 136 ? 19.934 1.536 -6.441 1.00 84.75 136 ASN A C 1
ATOM 1099 O O . ASN A 1 136 ? 20.864 2.241 -6.055 1.00 84.75 136 ASN A O 1
ATOM 1103 N N . ILE A 1 137 ? 18.696 2.014 -6.569 1.00 90.06 137 ILE A N 1
ATOM 1104 C CA . ILE A 1 137 ? 18.338 3.406 -6.287 1.00 90.06 137 ILE A CA 1
ATOM 1105 C C . ILE A 1 137 ? 17.705 3.489 -4.896 1.00 90.06 137 ILE A C 1
ATOM 1107 O O . ILE A 1 137 ? 16.859 2.667 -4.522 1.00 90.06 137 ILE A O 1
ATOM 1111 N N . HIS A 1 138 ? 18.142 4.464 -4.103 1.00 89.75 138 HIS A N 1
ATOM 1112 C CA . HIS A 1 138 ? 17.544 4.757 -2.806 1.00 8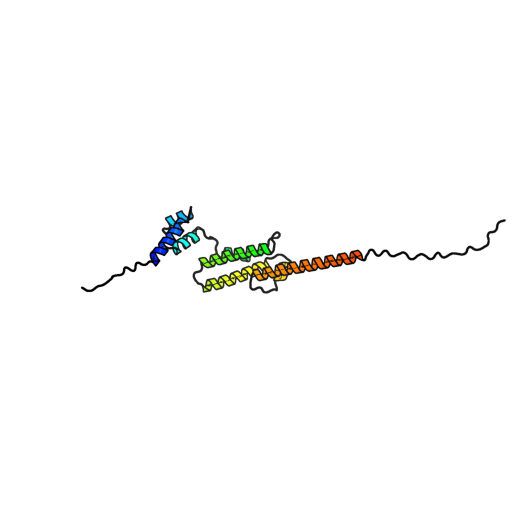9.75 138 HIS A CA 1
ATOM 1113 C C . HIS A 1 138 ? 16.358 5.713 -2.969 1.00 89.75 138 HIS A C 1
ATOM 1115 O O . HIS A 1 138 ? 16.436 6.663 -3.745 1.00 89.75 138 HIS A O 1
ATOM 1121 N N . PHE A 1 139 ? 15.278 5.450 -2.236 1.00 92.19 139 PHE A N 1
ATOM 1122 C CA . PHE A 1 139 ? 14.037 6.216 -2.278 1.00 92.19 139 PHE A CA 1
ATOM 1123 C C . PHE A 1 139 ? 13.519 6.407 -0.857 1.00 92.19 139 PHE A C 1
ATOM 1125 O O . PHE A 1 139 ? 13.458 5.435 -0.103 1.00 92.19 139 PHE A O 1
ATOM 1132 N N . ASP A 1 140 ? 13.101 7.629 -0.534 1.00 89.94 140 ASP A N 1
ATOM 1133 C CA . ASP A 1 140 ? 12.508 7.959 0.767 1.00 89.94 140 ASP A CA 1
ATOM 1134 C C . ASP A 1 140 ? 10.997 7.689 0.795 1.00 89.94 140 ASP A C 1
ATOM 1136 O O . ASP A 1 140 ? 10.417 7.436 1.849 1.00 89.94 140 ASP A O 1
ATOM 1140 N N . THR A 1 141 ? 10.336 7.758 -0.367 1.00 94.50 141 THR A N 1
ATOM 1141 C CA . THR A 1 141 ? 8.873 7.656 -0.482 1.00 94.50 141 THR A CA 1
ATOM 1142 C C . THR A 1 141 ? 8.444 6.803 -1.666 1.00 94.50 141 THR A C 1
ATOM 1144 O O . THR A 1 141 ? 9.136 6.729 -2.688 1.00 94.50 141 THR A O 1
ATOM 1147 N N . LEU A 1 142 ? 7.275 6.170 -1.555 1.00 94.19 142 LEU A N 1
ATOM 1148 C CA . LEU A 1 142 ? 6.706 5.342 -2.620 1.00 94.19 142 LEU A CA 1
ATOM 1149 C C . LEU A 1 142 ? 6.480 6.162 -3.904 1.00 94.19 142 LEU A C 1
ATOM 1151 O O . LEU A 1 142 ? 6.809 5.721 -5.007 1.00 94.19 142 LEU A O 1
ATOM 1155 N N . GLU A 1 143 ? 6.042 7.410 -3.745 1.00 95.75 143 GLU A N 1
ATOM 1156 C CA . GLU A 1 143 ? 5.854 8.378 -4.821 1.00 95.75 143 GLU A CA 1
ATOM 1157 C C . GLU A 1 143 ? 7.160 8.706 -5.560 1.00 95.75 143 GLU A C 1
ATOM 1159 O O . GLU A 1 143 ? 7.151 8.864 -6.784 1.00 95.75 143 GLU A O 1
ATOM 1164 N N . SER A 1 144 ? 8.292 8.785 -4.850 1.00 95.50 144 SER A N 1
ATOM 1165 C CA . SER A 1 144 ? 9.595 9.024 -5.484 1.00 95.50 144 SER A CA 1
ATOM 1166 C C . SER A 1 144 ? 10.022 7.844 -6.368 1.00 95.50 144 SER A C 1
ATOM 1168 O O . SER A 1 144 ? 10.493 8.053 -7.487 1.00 95.50 144 SER A O 1
ATOM 1170 N N . ALA A 1 145 ? 9.750 6.607 -5.937 1.00 95.12 145 ALA A N 1
ATOM 1171 C CA . ALA A 1 145 ? 10.005 5.411 -6.739 1.00 95.12 145 ALA A CA 1
ATOM 1172 C C . ALA A 1 145 ? 9.110 5.350 -7.992 1.00 95.12 145 ALA A C 1
ATOM 1174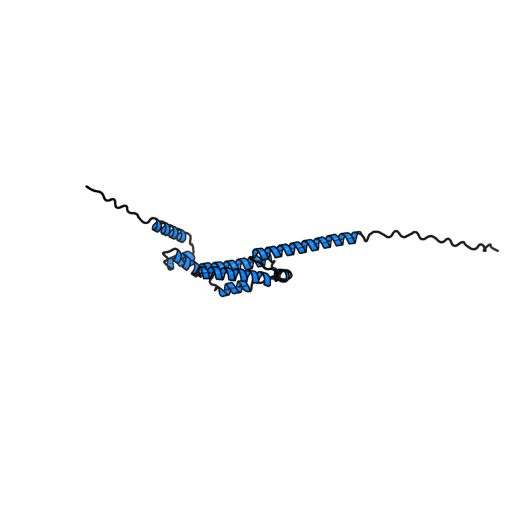 O O . ALA A 1 145 ? 9.568 4.981 -9.078 1.00 95.12 145 ALA A O 1
ATOM 1175 N N . LEU A 1 146 ? 7.839 5.755 -7.878 1.00 96.56 146 LEU A N 1
ATOM 1176 C CA . LEU A 1 146 ? 6.930 5.873 -9.023 1.00 96.56 146 LEU A CA 1
ATOM 1177 C C . LEU A 1 146 ? 7.415 6.915 -10.040 1.00 96.56 146 LEU A C 1
ATOM 1179 O O . LEU A 1 146 ? 7.349 6.690 -11.251 1.00 96.56 146 LEU A O 1
ATOM 1183 N N . MET A 1 147 ? 7.897 8.060 -9.556 1.00 96.00 147 MET A N 1
ATOM 1184 C CA . MET A 1 147 ? 8.424 9.122 -10.410 1.00 96.00 147 MET A CA 1
ATOM 1185 C C . MET A 1 147 ? 9.617 8.634 -11.239 1.00 96.00 147 MET A C 1
ATOM 1187 O O . MET A 1 147 ? 9.670 8.904 -12.441 1.00 96.00 147 MET A O 1
ATOM 1191 N N . GLU A 1 148 ? 10.516 7.851 -10.639 1.00 96.06 148 GLU A N 1
ATOM 1192 C CA . GLU A 1 148 ? 11.657 7.282 -11.361 1.00 96.06 148 GLU A CA 1
ATOM 1193 C C . GLU A 1 148 ? 11.211 6.274 -12.432 1.00 96.06 148 GLU A C 1
ATOM 1195 O O . GLU A 1 148 ? 11.722 6.299 -13.550 1.00 96.06 148 GLU A O 1
ATOM 1200 N N . CYS A 1 149 ? 10.174 5.465 -12.171 1.00 95.25 149 CYS A N 1
ATOM 1201 C CA . CYS A 1 149 ? 9.590 4.582 -13.194 1.00 95.25 149 CYS A CA 1
ATOM 1202 C C . CYS A 1 149 ? 9.087 5.365 -14.415 1.00 95.25 149 CYS A C 1
ATOM 1204 O O . CYS A 1 149 ? 9.305 4.965 -15.562 1.00 95.25 149 CYS A O 1
ATOM 1206 N N . ARG A 1 150 ? 8.413 6.498 -14.176 1.00 96.12 150 ARG A N 1
ATOM 1207 C CA . ARG A 1 150 ? 7.908 7.375 -15.243 1.00 96.12 150 ARG A CA 1
ATOM 1208 C C . ARG A 1 150 ? 9.047 7.988 -16.044 1.00 96.12 150 ARG A C 1
ATOM 1210 O O . ARG A 1 150 ? 8.993 7.996 -17.272 1.00 96.12 150 ARG A O 1
ATOM 1217 N N . LYS A 1 151 ? 10.087 8.464 -15.360 1.00 95.31 151 LYS A N 1
ATOM 1218 C CA . LYS A 1 151 ? 11.295 9.000 -15.992 1.00 95.31 151 LYS A CA 1
ATOM 1219 C C . LYS A 1 151 ? 11.965 7.949 -16.877 1.00 95.31 151 LYS A C 1
ATOM 1221 O O . LYS A 1 151 ? 12.201 8.218 -18.052 1.00 95.31 151 LYS A O 1
ATOM 1226 N N . PHE A 1 152 ? 12.145 6.736 -16.366 1.00 94.81 152 PHE A N 1
ATOM 1227 C CA . PHE A 1 152 ? 12.695 5.619 -17.128 1.00 94.81 152 PHE A CA 1
ATOM 1228 C C . PHE A 1 152 ? 11.867 5.292 -18.383 1.00 94.81 152 PHE A C 1
ATOM 1230 O O . PHE A 1 152 ? 12.412 5.057 -19.464 1.00 94.81 152 PHE A O 1
ATOM 1237 N N . ASN A 1 153 ? 10.536 5.322 -18.277 1.00 94.12 153 ASN A N 1
ATOM 1238 C CA . ASN A 1 153 ? 9.657 5.096 -19.424 1.00 94.12 153 ASN A CA 1
ATOM 1239 C C . ASN A 1 153 ? 9.797 6.204 -20.486 1.00 94.12 153 ASN A C 1
ATOM 1241 O O . ASN A 1 153 ? 9.899 5.919 -21.681 1.00 94.12 153 ASN A O 1
ATOM 1245 N N . ASN A 1 154 ? 9.874 7.463 -20.047 1.00 94.56 154 ASN A N 1
ATOM 1246 C CA . ASN A 1 154 ? 10.079 8.613 -20.928 1.00 94.56 154 ASN A CA 1
ATOM 1247 C C . ASN A 1 154 ? 11.429 8.543 -21.658 1.00 94.56 154 ASN A C 1
ATOM 1249 O O . ASN A 1 154 ? 11.491 8.797 -22.860 1.00 94.56 154 ASN A O 1
ATOM 1253 N N . GLU A 1 155 ? 12.500 8.151 -20.964 1.00 93.56 155 GLU A N 1
ATOM 1254 C CA . GLU A 1 155 ? 13.827 7.955 -21.559 1.00 93.56 155 GLU A CA 1
ATOM 1255 C C . GLU A 1 155 ? 13.805 6.859 -22.631 1.00 93.56 155 GLU A C 1
ATOM 1257 O O . GLU A 1 155 ? 14.299 7.061 -23.744 1.00 93.56 155 GLU A O 1
ATOM 1262 N N . ARG A 1 156 ? 13.157 5.720 -22.353 1.00 92.56 156 ARG A N 1
ATOM 1263 C CA . ARG A 1 156 ? 12.991 4.640 -23.341 1.00 92.56 156 ARG A CA 1
ATOM 1264 C C . ARG A 1 156 ? 12.185 5.083 -24.557 1.00 92.56 156 ARG A C 1
ATOM 1266 O O . ARG A 1 156 ? 12.563 4.756 -25.684 1.00 92.56 156 ARG A O 1
ATOM 1273 N N . ALA A 1 157 ? 11.102 5.827 -24.348 1.00 92.62 157 ALA A N 1
ATOM 1274 C CA . ALA A 1 157 ? 10.294 6.373 -25.434 1.00 92.62 157 ALA A CA 1
ATOM 1275 C C . ALA A 1 157 ? 11.107 7.349 -26.300 1.00 92.62 157 ALA A C 1
ATOM 1277 O O . ALA A 1 157 ? 11.070 7.260 -27.529 1.00 92.62 157 ALA A O 1
ATOM 1278 N N . HIS A 1 158 ? 11.902 8.220 -25.673 1.00 92.56 158 HIS A N 1
ATOM 1279 C CA . HIS A 1 158 ? 12.781 9.153 -26.372 1.00 92.56 158 HIS A CA 1
ATOM 1280 C C . HIS A 1 158 ? 13.839 8.429 -27.217 1.00 92.56 158 HIS A C 1
ATOM 1282 O O . HIS A 1 158 ? 14.000 8.738 -28.397 1.00 92.56 158 HIS A O 1
ATOM 1288 N N . ILE A 1 159 ? 14.517 7.422 -26.656 1.00 92.50 159 ILE A N 1
ATOM 1289 C CA . ILE A 1 159 ? 15.512 6.616 -27.383 1.00 92.50 159 ILE A CA 1
ATOM 1290 C C . ILE A 1 159 ? 14.869 5.905 -28.580 1.00 92.50 159 ILE A C 1
ATOM 1292 O O . ILE A 1 159 ? 15.410 5.940 -29.686 1.00 92.50 159 ILE A O 1
ATOM 1296 N N . SER A 1 160 ? 13.699 5.292 -28.378 1.00 92.19 160 SER A N 1
ATOM 1297 C CA . SER A 1 160 ? 12.943 4.623 -29.444 1.00 92.19 160 SER A CA 1
ATOM 1298 C C . SER A 1 160 ? 12.611 5.584 -30.591 1.00 92.19 160 SER A C 1
ATOM 1300 O O . SER A 1 160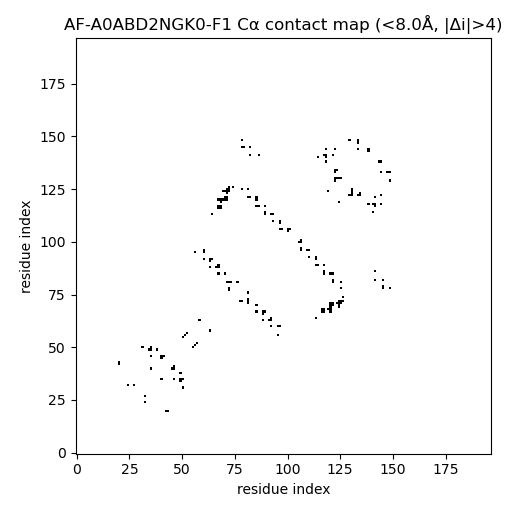 ? 12.864 5.283 -31.760 1.00 92.19 160 SER A O 1
ATOM 1302 N N . PHE A 1 161 ? 12.136 6.785 -30.257 1.00 93.75 161 PHE A N 1
ATOM 1303 C CA . PHE A 1 161 ? 11.834 7.828 -31.231 1.00 93.75 161 PHE A CA 1
ATOM 1304 C C . PHE A 1 161 ? 13.078 8.293 -32.003 1.00 93.75 161 PHE A C 1
ATOM 1306 O O . PHE A 1 161 ? 13.049 8.391 -33.230 1.00 93.75 161 PHE A O 1
ATOM 1313 N N . MET A 1 162 ? 14.199 8.521 -31.314 1.00 93.38 162 MET A N 1
ATOM 1314 C CA . MET A 1 162 ? 15.452 8.920 -31.964 1.00 93.38 162 MET A CA 1
ATOM 1315 C C . MET A 1 162 ? 15.981 7.837 -32.913 1.00 93.38 162 MET A C 1
ATOM 1317 O O . MET A 1 162 ? 16.459 8.157 -34.002 1.00 93.38 162 MET A O 1
ATOM 1321 N N . ASN A 1 163 ? 15.859 6.560 -32.544 1.00 92.56 163 ASN A N 1
ATOM 1322 C CA . ASN A 1 163 ? 16.236 5.443 -33.411 1.00 92.56 163 ASN A CA 1
ATOM 1323 C C . ASN A 1 163 ? 15.338 5.353 -34.652 1.00 92.56 163 ASN A C 1
ATOM 1325 O O . ASN A 1 163 ? 15.836 5.128 -35.755 1.00 92.56 163 ASN A O 1
ATOM 1329 N N . PHE A 1 164 ? 14.034 5.593 -34.495 1.00 92.38 164 PHE A N 1
ATOM 1330 C CA . PHE A 1 164 ? 13.097 5.666 -35.614 1.00 92.38 164 PHE A CA 1
ATOM 1331 C C . PHE A 1 164 ? 13.471 6.774 -36.612 1.00 92.38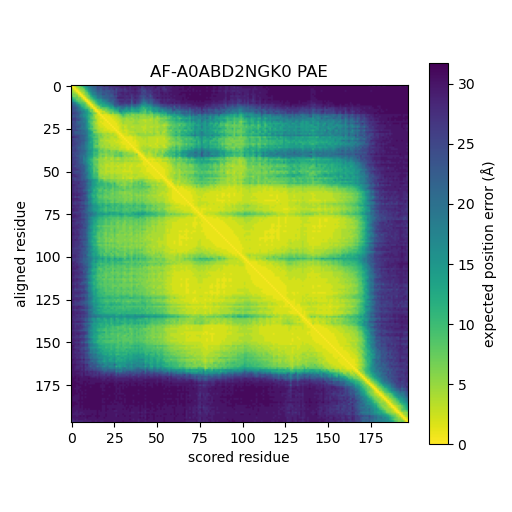 164 PHE A C 1
ATOM 1333 O O . PHE A 1 164 ? 13.537 6.516 -37.815 1.00 92.38 164 PHE A O 1
ATOM 1340 N N . LEU A 1 165 ? 13.789 7.984 -36.130 1.00 90.88 165 LEU A N 1
ATOM 1341 C CA . LEU A 1 165 ? 14.224 9.090 -36.994 1.00 90.88 165 LEU A CA 1
ATOM 1342 C C . LEU A 1 165 ? 15.518 8.766 -37.756 1.00 90.88 165 LEU A C 1
ATOM 1344 O O . LEU A 1 165 ? 15.618 9.053 -38.950 1.00 90.88 165 LEU A O 1
ATOM 1348 N N . ARG A 1 166 ? 16.494 8.127 -37.096 1.00 89.19 166 ARG A N 1
ATOM 1349 C CA . ARG A 1 166 ? 17.734 7.681 -37.756 1.00 89.19 166 ARG A CA 1
ATOM 1350 C C . ARG A 1 166 ? 17.444 6.672 -38.870 1.00 89.19 166 ARG A C 1
ATOM 1352 O O . ARG A 1 166 ? 17.928 6.860 -39.985 1.00 89.19 166 ARG A O 1
ATOM 1359 N N . GLY A 1 167 ? 16.580 5.685 -38.624 1.00 83.81 167 GLY A N 1
ATOM 1360 C CA . GLY A 1 167 ? 16.196 4.690 -39.634 1.00 83.81 167 GLY A CA 1
ATOM 1361 C C . GLY A 1 167 ? 15.521 5.286 -40.880 1.00 83.81 167 GLY A C 1
ATOM 1362 O O . GLY A 1 167 ? 15.706 4.783 -41.992 1.00 83.81 167 GLY A O 1
ATOM 1363 N N . GLN A 1 168 ? 14.792 6.400 -40.741 1.00 81.25 168 GLN A N 1
ATOM 1364 C CA . GLN A 1 168 ? 14.227 7.117 -41.894 1.00 81.25 168 GLN A CA 1
ATOM 1365 C C . GLN A 1 168 ? 15.285 7.849 -42.733 1.00 81.25 168 GLN A C 1
ATOM 1367 O O . GLN A 1 168 ? 15.177 7.902 -43.960 1.00 81.25 168 GLN A O 1
ATOM 1372 N N . SER A 1 169 ? 16.323 8.392 -42.091 1.00 68.69 169 SER A N 1
ATOM 1373 C CA . SER A 1 169 ? 17.417 9.081 -42.793 1.00 68.69 169 SER A CA 1
ATOM 1374 C C . SER A 1 169 ? 18.306 8.127 -43.605 1.00 68.69 169 SER A C 1
ATOM 1376 O O . SER A 1 169 ? 18.806 8.485 -44.671 1.00 68.69 169 SER A O 1
ATOM 1378 N N . GLU A 1 170 ? 18.452 6.880 -43.156 1.00 60.72 170 GLU A N 1
ATOM 1379 C CA . GLU A 1 170 ? 19.217 5.852 -43.871 1.00 60.72 170 GLU A CA 1
ATOM 1380 C C . GLU A 1 170 ? 18.456 5.319 -45.094 1.00 60.72 170 GLU A C 1
ATOM 1382 O O . GLU A 1 170 ? 19.042 5.106 -46.156 1.00 60.72 170 GLU A O 1
ATOM 1387 N N . SER A 1 171 ? 17.130 5.193 -45.000 1.00 57.09 171 SER A N 1
ATOM 1388 C CA . SER A 1 171 ? 16.281 4.708 -46.099 1.00 57.09 171 SER A CA 1
ATOM 1389 C C . SER A 1 171 ? 16.086 5.729 -47.232 1.00 57.09 171 SER A C 1
ATOM 1391 O O . SER A 1 171 ? 15.767 5.341 -48.358 1.00 57.09 171 SER A O 1
ATOM 1393 N N . THR A 1 172 ? 16.362 7.016 -46.999 1.00 53.75 172 THR A N 1
ATOM 1394 C CA . THR A 1 172 ? 16.373 8.047 -48.056 1.00 53.75 172 THR A CA 1
ATOM 1395 C C . THR A 1 172 ? 17.684 8.100 -48.849 1.00 53.75 172 THR A C 1
ATOM 1397 O O . THR A 1 172 ? 17.689 8.590 -49.978 1.00 53.75 172 THR A O 1
ATOM 1400 N N . ASN A 1 173 ? 18.787 7.552 -48.324 1.00 51.16 173 ASN A N 1
ATOM 1401 C CA . ASN A 1 173 ? 20.098 7.595 -48.987 1.00 51.16 173 ASN A CA 1
ATOM 1402 C C . ASN A 1 173 ? 20.313 6.476 -50.031 1.00 51.16 173 ASN A C 1
ATOM 1404 O O . ASN A 1 173 ? 21.247 6.544 -50.826 1.00 51.16 173 ASN A O 1
ATOM 1408 N N . VAL A 1 174 ? 19.431 5.470 -50.087 1.00 54.56 174 VAL A N 1
ATOM 1409 C CA . VAL A 1 174 ? 19.560 4.308 -50.996 1.00 54.56 174 VAL A CA 1
ATOM 1410 C C . VAL A 1 174 ? 18.969 4.566 -52.399 1.00 54.56 174 VAL A C 1
ATOM 1412 O O . VAL A 1 174 ? 19.192 3.783 -53.316 1.00 54.56 174 VAL A O 1
ATOM 1415 N N . LYS A 1 175 ? 18.281 5.695 -52.634 1.00 50.12 175 LYS A N 1
ATOM 1416 C CA . LYS A 1 175 ? 17.722 6.065 -53.956 1.00 50.12 175 LYS A CA 1
ATOM 1417 C C . LYS A 1 175 ? 18.525 7.135 -54.712 1.00 50.12 175 LYS A C 1
ATOM 1419 O O . LYS A 1 175 ? 17.952 7.937 -55.444 1.00 50.12 175 LYS A O 1
ATOM 1424 N N . ARG A 1 176 ? 19.853 7.162 -54.578 1.00 50.59 176 ARG A N 1
ATOM 1425 C CA . ARG A 1 176 ? 20.701 7.778 -55.614 1.00 50.59 176 ARG A CA 1
ATOM 1426 C C . ARG A 1 176 ? 21.091 6.692 -56.602 1.00 50.59 176 ARG A C 1
ATOM 1428 O O . ARG A 1 176 ? 22.098 6.014 -56.429 1.00 50.59 176 ARG A O 1
ATOM 1435 N N . GLU A 1 177 ? 20.233 6.516 -57.603 1.00 52.16 177 GLU A N 1
ATOM 1436 C CA . GLU A 1 177 ? 20.533 5.736 -58.797 1.00 52.16 177 GLU A CA 1
ATOM 1437 C C . GLU A 1 177 ? 21.908 6.144 -59.332 1.00 52.16 177 GLU A C 1
ATOM 1439 O O . GLU A 1 177 ? 22.173 7.305 -59.652 1.00 52.16 177 GLU A O 1
ATOM 1444 N N . VAL A 1 178 ? 22.804 5.164 -59.379 1.00 52.66 178 VAL A N 1
ATOM 1445 C CA . VAL A 1 178 ? 24.072 5.254 -60.086 1.00 52.66 178 VAL A CA 1
ATOM 1446 C C . VAL A 1 178 ? 23.728 5.493 -61.550 1.00 52.66 178 VAL A C 1
ATOM 1448 O O . VAL A 1 178 ? 23.288 4.574 -62.234 1.00 52.66 178 VAL A O 1
ATOM 1451 N N . ILE A 1 179 ? 23.913 6.723 -62.029 1.00 55.97 179 ILE A N 1
ATOM 1452 C CA . ILE A 1 179 ? 23.879 7.030 -63.460 1.00 55.97 179 ILE A CA 1
ATOM 1453 C C . ILE A 1 179 ? 24.920 6.109 -64.116 1.00 55.97 179 ILE A C 1
ATOM 1455 O O . ILE A 1 179 ? 26.111 6.238 -63.802 1.00 55.97 179 ILE A O 1
ATOM 1459 N N . PRO A 1 180 ? 24.532 5.154 -64.980 1.00 51.53 180 PRO A N 1
ATOM 1460 C CA . PRO A 1 180 ? 25.509 4.312 -65.644 1.00 51.53 180 PRO A CA 1
ATOM 1461 C C . PRO A 1 180 ? 26.379 5.201 -66.535 1.00 51.53 180 PRO A C 1
ATOM 1463 O O . PRO A 1 180 ? 25.881 5.925 -67.398 1.00 51.53 180 PRO A O 1
ATOM 1466 N N . LYS A 1 181 ? 27.698 5.174 -66.301 1.00 51.00 181 LYS A N 1
ATOM 1467 C CA . LYS A 1 181 ? 28.681 5.825 -67.176 1.00 51.00 181 LYS A CA 1
ATOM 1468 C C . LYS A 1 181 ? 28.437 5.356 -68.618 1.00 51.00 181 LYS A C 1
ATOM 1470 O O . LYS A 1 181 ? 28.365 4.144 -68.830 1.00 51.00 181 LYS A O 1
ATOM 1475 N N . PRO A 1 182 ? 28.355 6.262 -69.609 1.00 50.06 182 PRO A N 1
ATOM 1476 C CA . PRO A 1 182 ? 28.227 5.859 -71.000 1.00 50.06 182 PRO A CA 1
ATOM 1477 C C . PRO A 1 182 ? 29.452 5.027 -71.388 1.00 50.06 182 PRO A C 1
ATOM 1479 O O . PRO A 1 182 ? 30.593 5.484 -71.282 1.00 50.06 182 PRO A O 1
ATOM 1482 N N . GLN A 1 183 ? 29.212 3.781 -71.795 1.00 53.06 183 GLN A N 1
ATOM 1483 C CA . GLN A 1 183 ? 30.238 2.920 -72.369 1.00 53.06 183 GLN A CA 1
ATOM 1484 C C . GLN A 1 183 ? 30.774 3.603 -73.629 1.00 53.06 183 GLN A C 1
ATOM 1486 O O . 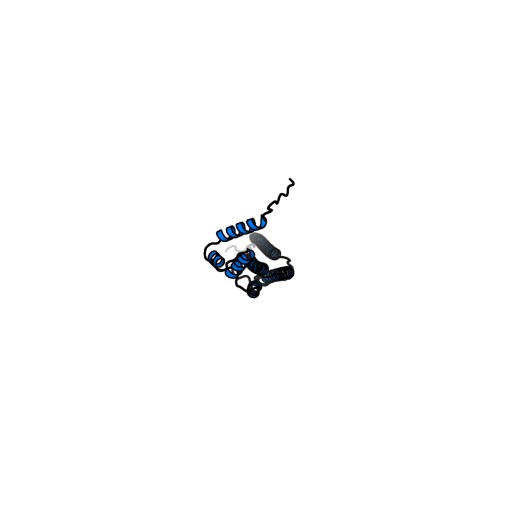GLN A 1 183 ? 30.035 3.831 -74.587 1.00 53.06 183 GLN A O 1
ATOM 1491 N N . GLN A 1 184 ? 32.060 3.952 -73.628 1.00 49.31 184 GLN A N 1
ATOM 1492 C CA . GLN A 1 184 ? 32.730 4.418 -74.833 1.00 49.31 184 GLN A CA 1
ATOM 1493 C C . GLN A 1 184 ? 32.783 3.262 -75.836 1.00 49.31 184 GLN A C 1
ATOM 1495 O O . GLN A 1 184 ? 33.553 2.315 -75.669 1.00 49.31 184 GLN A O 1
ATOM 1500 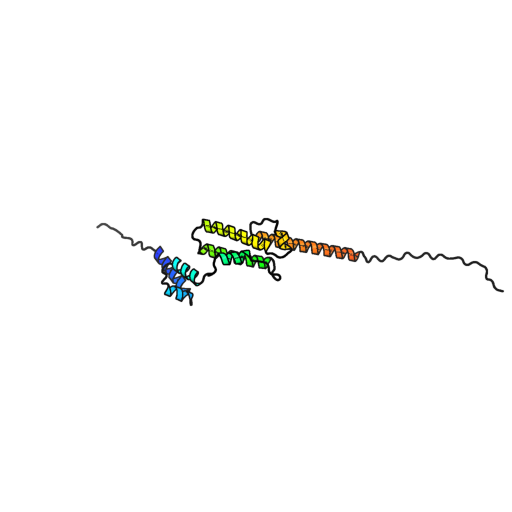N N . LEU A 1 185 ? 31.945 3.348 -76.871 1.00 51.22 185 LEU A N 1
ATOM 1501 C CA . LEU A 1 185 ? 31.980 2.490 -78.051 1.00 51.22 185 LEU A CA 1
ATOM 1502 C C . LEU A 1 185 ? 33.381 2.551 -78.670 1.00 51.22 185 LEU A C 1
ATOM 1504 O O . LEU A 1 185 ? 33.740 3.512 -79.348 1.00 51.22 185 LEU A O 1
ATOM 1508 N N . HIS A 1 186 ? 34.184 1.517 -78.425 1.00 52.69 186 HIS A N 1
ATOM 1509 C CA . HIS A 1 186 ? 35.407 1.280 -79.178 1.00 52.69 186 HIS A CA 1
ATOM 1510 C C . HIS A 1 186 ? 35.021 0.925 -80.617 1.00 52.69 186 HIS A C 1
ATOM 1512 O O . HIS A 1 186 ? 34.648 -0.211 -80.915 1.00 52.69 186 HIS A O 1
ATOM 1518 N N . PHE A 1 187 ? 35.110 1.908 -81.511 1.00 47.22 187 PHE A N 1
ATOM 1519 C CA . PHE A 1 187 ? 35.101 1.680 -82.950 1.00 47.22 187 PHE A CA 1
ATOM 1520 C C . PHE A 1 187 ? 36.305 0.804 -83.311 1.00 47.22 187 PHE A C 1
ATOM 1522 O O . PHE A 1 187 ? 37.450 1.250 -83.258 1.00 47.22 187 PHE A O 1
ATOM 1529 N N . ARG A 1 188 ? 36.057 -0.457 -83.677 1.00 49.28 188 ARG A N 1
ATOM 1530 C CA . ARG A 1 188 ? 37.051 -1.266 -84.388 1.00 49.28 188 ARG A CA 1
ATOM 1531 C C . ARG A 1 188 ? 37.042 -0.841 -85.860 1.00 49.28 188 ARG A C 1
ATOM 1533 O O . ARG A 1 188 ? 35.997 -0.984 -86.493 1.00 49.28 188 ARG A O 1
ATOM 1540 N N . PRO A 1 189 ? 38.154 -0.355 -86.433 1.00 48.59 189 PRO A N 1
ATOM 1541 C CA . PRO A 1 189 ? 38.231 -0.155 -87.872 1.00 48.59 189 PRO A CA 1
ATOM 1542 C C . PRO A 1 189 ? 38.229 -1.518 -88.583 1.00 48.59 189 PRO A C 1
ATOM 1544 O O . PRO A 1 189 ? 39.002 -2.417 -88.251 1.00 48.59 189 PRO A O 1
ATOM 1547 N N . THR A 1 190 ? 37.326 -1.679 -89.547 1.00 60.50 190 THR A N 1
ATOM 1548 C CA . THR A 1 190 ? 37.257 -2.829 -90.458 1.00 60.50 190 THR A CA 1
ATOM 1549 C C . THR A 1 190 ? 38.473 -2.860 -91.396 1.00 60.50 190 THR A C 1
ATOM 1551 O O . THR A 1 190 ? 38.792 -1.824 -91.982 1.00 60.50 190 THR A O 1
ATOM 1554 N N . PRO A 1 191 ? 39.137 -4.016 -91.602 1.00 57.53 191 PRO A N 1
ATOM 1555 C CA . PRO A 1 191 ? 40.222 -4.148 -92.577 1.00 57.53 191 PRO A CA 1
ATOM 1556 C C . PRO A 1 191 ? 39.709 -4.054 -94.028 1.00 57.53 191 PRO A C 1
ATOM 1558 O O . PRO A 1 191 ? 38.662 -4.633 -94.333 1.00 57.53 191 PRO A O 1
ATOM 1561 N N . PRO A 1 192 ? 40.433 -3.396 -94.951 1.00 56.22 192 PRO A N 1
ATOM 1562 C CA . PRO A 1 192 ? 39.913 -3.072 -96.271 1.00 56.22 192 PRO A CA 1
ATOM 1563 C C . PRO A 1 192 ? 40.330 -4.100 -97.328 1.00 56.22 192 PRO A C 1
ATOM 1565 O O . PRO A 1 192 ? 41.024 -3.732 -98.257 1.00 56.22 192 PRO A O 1
ATOM 1568 N N . TRP A 1 193 ? 39.929 -5.372 -97.235 1.00 63.28 193 TRP A N 1
ATOM 1569 C CA . TRP A 1 193 ? 40.119 -6.311 -98.360 1.00 63.28 193 TRP A CA 1
ATOM 1570 C C . TRP A 1 193 ? 38.993 -7.348 -98.447 1.00 63.28 193 TRP A C 1
ATOM 1572 O O . TRP A 1 193 ? 39.145 -8.511 -98.087 1.00 63.28 193 TRP A O 1
ATOM 1582 N N . ARG A 1 194 ? 37.844 -6.906 -98.961 1.00 47.44 194 ARG A N 1
ATOM 1583 C CA . ARG A 1 194 ? 36.919 -7.731 -99.751 1.00 47.44 194 ARG A CA 1
ATOM 1584 C C . ARG A 1 194 ? 36.334 -6.843 -100.842 1.00 47.44 194 ARG A C 1
ATOM 1586 O O . ARG A 1 194 ? 35.312 -6.197 -100.645 1.00 47.44 194 ARG A O 1
ATOM 1593 N N . MET A 1 195 ? 37.021 -6.791 -101.978 1.00 46.25 195 MET A N 1
ATOM 1594 C CA . MET A 1 195 ? 36.379 -6.483 -103.249 1.00 46.25 195 MET A CA 1
ATOM 1595 C C . MET A 1 195 ? 36.275 -7.777 -104.046 1.00 46.25 195 MET A C 1
ATOM 1597 O O . MET A 1 195 ? 37.222 -8.558 -104.103 1.00 46.25 195 MET A O 1
ATOM 1601 N N . ASN A 1 196 ? 35.069 -7.999 -104.560 1.00 45.34 196 ASN A N 1
ATOM 1602 C CA . ASN A 1 196 ? 34.658 -9.117 -105.393 1.00 45.34 196 ASN A CA 1
ATOM 1603 C C . ASN A 1 196 ? 35.523 -9.237 -106.654 1.00 45.34 196 ASN A C 1
ATOM 1605 O O . ASN A 1 196 ? 35.720 -8.243 -107.353 1.00 45.34 196 ASN A O 1
ATOM 1609 N N . ASN A 1 197 ? 35.962 -10.457 -106.963 1.00 39.62 197 ASN A N 1
ATOM 1610 C CA . ASN A 1 197 ? 35.498 -11.245 -108.113 1.00 39.62 197 ASN A CA 1
ATOM 1611 C C . ASN A 1 197 ? 36.067 -12.663 -108.035 1.00 39.62 197 ASN A C 1
ATOM 1613 O O . ASN A 1 197 ? 37.277 -12.790 -107.746 1.00 39.62 197 ASN A O 1
#

Organism: NCBI:txid559131

Secondary structure (DSSP, 8-state):
-----------HHHHHHHHHHHHHHHH--THHHHHHHHHT--SHHHHHHHHHHHHS--S-HHHHHHHHHT----TTS-HHHHHHHHHHHHHHHHHHHHHH---HHHHHHHHHHHHHHHHHHHHHHSPTTHHHHHHT---SSHHHHHHHHHHHHHHHHHHHHHHHHHHHHHHHGGG----PPPP----PPPPS-----

Radius of gyration: 39.74 Å; Cα contacts (8 Å, |Δi|>4): 109; chains: 1; bounding box: 70×54×162 Å

Solvent-accessible surface area (backbone atoms only — not comparable to full-atom values): 12084 Å² total; per-residue (Å²): 142,84,89,81,88,80,78,81,80,70,69,65,72,66,52,54,59,49,52,52,49,52,53,55,55,70,71,46,60,67,69,68,35,53,53,47,64,74,65,66,59,88,47,70,68,52,46,51,50,50,49,45,74,74,71,39,84,85,70,52,71,67,58,46,48,47,60,34,59,72,41,58,47,49,96,91,49,52,74,67,54,39,49,50,53,46,50,52,43,49,49,56,47,50,52,52,45,69,74,72,51,87,51,67,70,61,45,55,54,49,51,54,51,51,52,54,43,45,42,49,16,52,36,72,22,38,55,84,73,53,18,76,67,41,67,86,55,89,68,96,44,63,68,57,51,53,50,49,54,52,50,53,50,52,53,53,51,50,53,53,51,54,51,52,55,51,56,53,59,58,65,64,65,74,74,68,77,78,76,77,75,81,78,80,78,78,80,74,83,79,82,94,81,86,78,92,131

Mean predicted aligned error: 13.91 Å